Protein AF-A0A951LL09-F1 (afdb_monomer_lite)

Foldseek 3Di:
DVVVVVVLVVLVVLLVVLQVLLVVLVVCVVVVPCQPCQLVLLVVLQLSVVVCCVVVVDPPPPADRDPSNDHSNVSNVSSNVVSVSSDPPPPPDPPDPPDPPPDPDDDDPDDDPPPPPPPPDDDDPVVVVVVVVVVVVVVVVVVVVVVQVVCVVSPPCVPVPVVPDPPDDDDDPPDDDDDDDDDDDDDDDDDDDDDDDDDDDPDDDPLVVVLVVLVVVLVVLVVVLVVLVVVLVDPPDDPVRNVVSVVVNVVSVVVNVVSVVVNVVSVVVPPPPCVVVVVVVVVVVVD

pLDDT: mean 79.76, std 17.03, range [38.5, 98.38]

Structure (mmCIF, N/CA/C/O backbone):
data_AF-A0A951LL09-F1
#
_entry.id   AF-A0A951LL09-F1
#
loop_
_atom_site.group_PDB
_atom_site.id
_atom_site.type_symbol
_atom_site.label_atom_id
_atom_site.label_alt_id
_atom_site.label_comp_id
_atom_site.label_asym_id
_atom_site.label_entity_id
_atom_site.label_seq_id
_atom_site.pdbx_PDB_ins_code
_atom_site.Cartn_x
_atom_site.Cartn_y
_atom_site.Cartn_z
_atom_site.occupancy
_atom_site.B_iso_or_equiv
_atom_site.auth_seq_id
_atom_site.auth_comp_id
_atom_site.auth_asym_id
_atom_site.auth_atom_id
_atom_site.pdbx_PDB_model_num
ATOM 1 N N . MET A 1 1 ? -16.050 -16.405 25.868 1.00 78.38 1 MET A N 1
ATOM 2 C CA . MET A 1 1 ? -16.261 -15.001 25.440 1.00 78.38 1 MET A CA 1
ATOM 3 C C . MET A 1 1 ? -14.975 -14.181 25.472 1.00 78.38 1 MET A C 1
ATOM 5 O O . MET A 1 1 ? -14.695 -13.539 24.474 1.00 78.38 1 MET A O 1
ATOM 9 N N . GLN A 1 2 ? -14.171 -14.217 26.544 1.00 86.12 2 GLN A N 1
ATOM 10 C CA . GLN A 1 2 ? -12.907 -13.459 26.603 1.00 86.12 2 GLN A CA 1
ATOM 11 C C . GLN A 1 2 ? -11.925 -13.826 25.470 1.00 86.12 2 GLN A C 1
ATOM 13 O O . GLN A 1 2 ? -11.467 -12.948 24.750 1.00 86.12 2 GLN A O 1
ATOM 18 N N . GLU A 1 3 ? -11.711 -15.124 25.244 1.00 87.88 3 GLU A N 1
ATOM 19 C CA . GLU A 1 3 ? -10.790 -15.652 24.224 1.00 87.88 3 GLU A CA 1
ATOM 20 C C . GLU A 1 3 ? -11.138 -15.210 22.791 1.00 87.88 3 GLU A C 1
ATOM 22 O O . GLU A 1 3 ? -10.258 -14.826 22.030 1.00 87.88 3 GLU A O 1
ATOM 27 N N . GLN A 1 4 ? -12.430 -15.146 22.449 1.00 85.25 4 GLN A N 1
ATOM 28 C CA . GLN A 1 4 ? -12.888 -14.649 21.145 1.00 85.25 4 GLN A CA 1
ATOM 29 C C . GLN A 1 4 ? -12.588 -13.157 20.951 1.00 85.25 4 GLN A C 1
ATOM 31 O O . GLN A 1 4 ? -12.244 -12.731 19.852 1.00 85.25 4 GLN A O 1
ATOM 36 N N . ASN A 1 5 ? -12.699 -12.349 22.011 1.00 87.69 5 ASN A N 1
ATOM 37 C CA . ASN A 1 5 ? -12.380 -10.922 21.940 1.00 87.69 5 ASN A CA 1
ATOM 38 C C . ASN A 1 5 ? -10.869 -10.705 21.782 1.00 87.69 5 ASN A C 1
ATOM 40 O O . ASN A 1 5 ? -10.439 -9.864 20.993 1.00 87.69 5 ASN A O 1
ATOM 44 N N . ASP A 1 6 ? -10.063 -11.489 22.495 1.00 90.38 6 ASP A N 1
ATOM 45 C CA . ASP A 1 6 ? -8.607 -11.415 22.396 1.00 90.38 6 ASP A CA 1
ATOM 46 C C . ASP A 1 6 ? -8.121 -11.885 21.016 1.00 90.38 6 ASP A C 1
ATOM 48 O O . ASP A 1 6 ? -7.303 -11.203 20.400 1.00 90.38 6 ASP A O 1
ATOM 52 N N . GLN A 1 7 ? -8.723 -12.939 20.457 1.00 91.31 7 GLN A N 1
ATOM 53 C CA . GLN A 1 7 ? -8.476 -13.369 19.079 1.00 91.31 7 GLN A CA 1
ATOM 54 C C . GLN A 1 7 ? -8.887 -12.299 18.055 1.00 91.31 7 GLN A C 1
ATOM 56 O O . GLN A 1 7 ? -8.121 -11.989 17.146 1.00 91.31 7 GLN A O 1
ATOM 61 N N . ALA A 1 8 ? -10.053 -11.666 18.214 1.00 90.94 8 ALA A N 1
ATOM 62 C CA . ALA A 1 8 ? -10.494 -10.590 17.322 1.00 90.94 8 ALA A CA 1
ATOM 63 C C . ALA A 1 8 ? -9.580 -9.351 17.392 1.00 90.94 8 ALA A C 1
ATOM 65 O O . ALA A 1 8 ? -9.346 -8.669 16.392 1.00 90.94 8 ALA A O 1
ATOM 66 N N . LYS A 1 9 ? -9.043 -9.024 18.573 1.00 91.62 9 LYS A N 1
ATOM 67 C CA . LYS A 1 9 ? -8.009 -7.985 18.717 1.00 91.62 9 LYS A CA 1
ATOM 68 C C . LYS A 1 9 ? -6.716 -8.390 18.020 1.00 91.62 9 LYS A C 1
ATOM 70 O O . LYS A 1 9 ? -6.127 -7.556 17.338 1.00 91.62 9 LYS A O 1
ATOM 75 N N . GLU A 1 10 ? -6.306 -9.645 18.153 1.00 94.25 10 GLU A N 1
ATOM 76 C CA . GLU A 1 10 ? -5.100 -10.156 17.507 1.00 94.25 10 GLU A CA 1
ATOM 77 C C . GLU A 1 10 ? -5.199 -10.117 15.982 1.00 94.25 10 GLU A C 1
ATOM 79 O O . GLU A 1 10 ? -4.307 -9.582 15.329 1.00 94.25 10 GLU A O 1
ATOM 84 N N . ILE A 1 11 ? -6.327 -10.548 15.412 1.00 94.31 11 ILE A N 1
ATOM 85 C CA . ILE A 1 11 ? -6.586 -10.468 13.966 1.00 94.31 11 ILE A CA 1
ATOM 86 C C . ILE A 1 11 ? -6.474 -9.023 13.468 1.00 94.31 11 ILE A C 1
ATOM 88 O O . ILE A 1 11 ? -5.848 -8.768 12.439 1.00 94.31 11 ILE A O 1
ATOM 92 N N . ARG A 1 12 ? -7.021 -8.053 14.215 1.00 94.00 12 ARG A N 1
ATOM 93 C CA . ARG A 1 12 ? -6.902 -6.628 13.865 1.00 94.00 12 ARG A CA 1
ATOM 94 C C . ARG A 1 12 ? -5.451 -6.148 13.869 1.00 94.00 12 ARG A C 1
ATOM 96 O O . ARG A 1 12 ? -5.066 -5.423 12.951 1.00 94.00 12 ARG A O 1
ATOM 103 N N . ARG A 1 13 ? -4.647 -6.572 14.852 1.00 95.19 13 ARG A N 1
A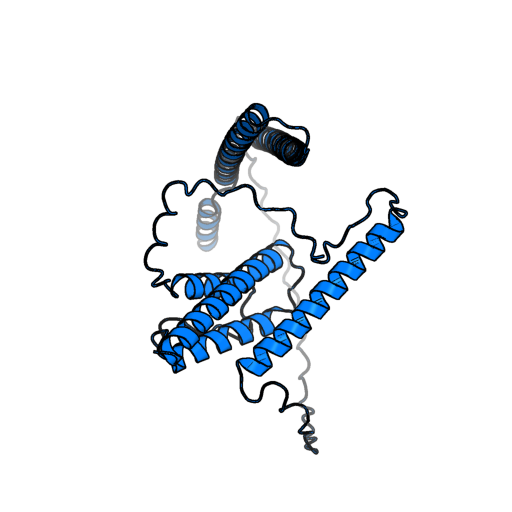TOM 104 C CA . ARG A 1 13 ? -3.207 -6.262 14.919 1.00 95.19 13 ARG A CA 1
ATOM 105 C C . ARG A 1 13 ? -2.443 -6.869 13.744 1.00 95.19 13 ARG A C 1
ATOM 107 O O . ARG A 1 13 ? -1.720 -6.147 13.065 1.00 95.19 13 ARG A O 1
ATOM 114 N N . ILE A 1 14 ? -2.667 -8.149 13.450 1.00 96.62 14 ILE A N 1
ATOM 115 C CA . ILE A 1 14 ? -2.041 -8.854 12.320 1.00 96.62 14 ILE A CA 1
ATOM 116 C C . ILE A 1 14 ? -2.390 -8.178 10.994 1.00 96.62 14 ILE A C 1
ATOM 118 O O . ILE A 1 14 ? -1.520 -7.920 10.166 1.00 96.62 14 ILE A O 1
ATOM 122 N N . ARG A 1 15 ? -3.661 -7.831 10.789 1.00 95.44 15 ARG A N 1
ATOM 123 C CA . ARG A 1 15 ? -4.095 -7.154 9.567 1.00 95.44 15 ARG A CA 1
ATOM 124 C C . ARG A 1 15 ? -3.447 -5.780 9.409 1.00 95.44 15 ARG A C 1
ATOM 126 O O . ARG A 1 15 ? -3.069 -5.412 8.299 1.00 95.44 15 ARG A O 1
ATOM 133 N N . HIS A 1 16 ? -3.328 -5.022 10.498 1.00 95.56 16 HIS A N 1
ATOM 134 C CA . HIS A 1 16 ? -2.621 -3.744 10.484 1.00 95.56 16 HIS A CA 1
ATOM 135 C C . HIS A 1 16 ? -1.152 -3.933 10.085 1.00 95.56 16 HIS A C 1
ATOM 137 O O . HIS A 1 16 ? -0.710 -3.305 9.126 1.00 95.56 16 HIS A O 1
ATOM 143 N N . LEU A 1 17 ? -0.460 -4.890 10.709 1.00 96.88 17 LEU A N 1
ATOM 144 C CA . LEU A 1 17 ? 0.920 -5.250 10.381 1.00 96.88 17 LEU A CA 1
ATOM 145 C C . LEU A 1 17 ? 1.096 -5.635 8.901 1.00 96.88 17 LEU A C 1
ATOM 147 O O . LEU A 1 17 ? 2.052 -5.208 8.256 1.00 96.88 17 LEU A O 1
ATOM 151 N N . LEU A 1 18 ? 0.169 -6.412 8.335 1.00 97.12 18 LEU A N 1
ATOM 152 C CA . LEU A 1 18 ? 0.209 -6.802 6.922 1.00 97.12 18 LEU A CA 1
ATOM 153 C C . LEU A 1 18 ? 0.004 -5.603 5.982 1.00 97.12 18 LEU A C 1
ATOM 155 O O . LEU A 1 18 ? 0.672 -5.511 4.953 1.00 97.12 18 LEU A O 1
ATOM 159 N N . ARG A 1 19 ? -0.873 -4.652 6.337 1.00 96.56 19 ARG A N 1
ATOM 160 C CA . ARG A 1 19 ? -1.062 -3.407 5.568 1.00 96.56 19 ARG A CA 1
ATOM 161 C C . ARG A 1 19 ? 0.178 -2.519 5.608 1.00 96.56 19 ARG A C 1
ATOM 163 O O . ARG A 1 19 ? 0.573 -1.994 4.571 1.00 96.56 19 ARG A O 1
ATOM 170 N N . GLU A 1 20 ? 0.800 -2.377 6.774 1.00 96.94 20 GLU A N 1
ATOM 171 C CA . GLU A 1 20 ? 2.059 -1.640 6.909 1.00 96.94 20 GLU A CA 1
ATOM 172 C C . GLU A 1 20 ? 3.186 -2.313 6.122 1.00 96.94 20 GLU A C 1
ATOM 174 O O . GLU A 1 20 ? 3.912 -1.641 5.395 1.00 96.94 20 GLU A O 1
ATOM 179 N N . THR A 1 21 ? 3.279 -3.644 6.177 1.00 95.56 21 THR A N 1
ATOM 180 C CA . THR A 1 21 ? 4.245 -4.422 5.385 1.00 95.56 21 THR A CA 1
ATOM 181 C C . THR A 1 21 ? 4.045 -4.199 3.885 1.00 95.56 21 THR A C 1
ATOM 183 O O . THR A 1 21 ? 5.010 -3.944 3.166 1.00 95.56 21 THR A O 1
ATOM 186 N N . ALA A 1 22 ? 2.794 -4.215 3.414 1.00 96.69 22 ALA A N 1
ATOM 187 C CA . ALA A 1 22 ? 2.465 -3.927 2.021 1.00 96.69 22 ALA A CA 1
ATOM 188 C C . ALA A 1 22 ? 2.861 -2.502 1.603 1.00 96.69 22 ALA A C 1
ATOM 190 O O . ALA A 1 22 ? 3.401 -2.296 0.514 1.00 96.69 22 ALA A O 1
ATOM 191 N N . GLN A 1 23 ? 2.632 -1.522 2.478 1.00 95.94 23 GLN A N 1
ATOM 192 C CA . GLN A 1 23 ? 3.007 -0.135 2.231 1.00 95.94 23 GLN A CA 1
ATOM 193 C C . GLN A 1 23 ? 4.533 0.052 2.201 1.00 95.94 23 GLN A C 1
ATOM 195 O O . GLN A 1 23 ? 5.049 0.652 1.259 1.00 95.94 23 GLN A O 1
ATOM 200 N N . MET A 1 24 ? 5.269 -0.516 3.162 1.00 94.81 24 MET A N 1
ATOM 201 C CA . MET A 1 24 ? 6.737 -0.481 3.181 1.00 94.81 24 MET A CA 1
ATOM 202 C C . MET A 1 24 ? 7.334 -1.148 1.942 1.00 94.81 24 MET A C 1
ATOM 204 O O . MET A 1 24 ? 8.264 -0.617 1.343 1.00 94.81 24 MET A O 1
ATOM 208 N N . ALA A 1 25 ? 6.781 -2.287 1.525 1.00 95.00 25 ALA A N 1
ATOM 209 C CA . ALA A 1 25 ? 7.197 -2.981 0.314 1.00 95.00 25 ALA A CA 1
ATOM 210 C C . ALA A 1 25 ? 7.016 -2.123 -0.948 1.00 95.00 25 ALA A C 1
ATOM 212 O O . ALA A 1 25 ? 7.919 -2.043 -1.783 1.00 95.00 25 ALA A O 1
ATOM 213 N N . LYS A 1 26 ? 5.885 -1.418 -1.056 1.00 94.56 26 LYS A N 1
ATOM 214 C CA . LYS A 1 26 ? 5.626 -0.470 -2.146 1.00 94.56 26 LYS A CA 1
ATOM 215 C C . LYS A 1 26 ? 6.655 0.665 -2.168 1.00 94.56 26 LYS A C 1
ATOM 217 O O . LYS A 1 26 ? 7.175 1.003 -3.228 1.00 94.56 26 LYS A O 1
ATOM 222 N N . GLU A 1 27 ? 6.977 1.244 -1.016 1.00 94.50 27 GLU A N 1
ATOM 223 C CA . GLU A 1 27 ? 7.978 2.316 -0.904 1.00 94.50 27 GLU A CA 1
ATOM 224 C C . GLU A 1 27 ? 9.406 1.820 -1.181 1.00 94.50 27 GLU A C 1
ATOM 226 O O . GLU A 1 27 ? 10.184 2.489 -1.869 1.00 94.50 27 GLU A O 1
ATOM 231 N N . ALA A 1 28 ? 9.745 0.622 -0.705 1.00 91.88 28 ALA A N 1
ATOM 232 C CA . ALA A 1 28 ? 11.010 -0.053 -0.975 1.00 91.88 28 ALA A CA 1
ATOM 233 C C . ALA A 1 28 ? 11.212 -0.291 -2.476 1.00 91.88 28 ALA A C 1
ATOM 235 O O . ALA A 1 28 ? 12.295 -0.025 -2.999 1.00 91.88 28 ALA A O 1
ATOM 236 N N . SER A 1 29 ? 10.160 -0.740 -3.164 1.00 91.19 29 SER A N 1
ATOM 237 C CA . SER A 1 29 ? 10.155 -0.939 -4.613 1.00 91.19 29 SER A CA 1
ATOM 238 C C . SER A 1 29 ? 10.353 0.377 -5.371 1.00 91.19 29 SER A C 1
ATOM 240 O O . SER A 1 29 ? 11.240 0.479 -6.218 1.00 91.19 29 SER A O 1
ATOM 242 N N . LEU A 1 30 ? 9.619 1.431 -4.990 1.00 91.69 30 LEU A N 1
ATOM 243 C CA . LEU A 1 30 ? 9.718 2.752 -5.624 1.00 91.69 30 LEU A CA 1
ATOM 244 C C . LEU A 1 30 ? 11.089 3.414 -5.443 1.00 91.69 30 LEU A C 1
ATOM 246 O O . LEU A 1 30 ? 11.578 4.090 -6.345 1.00 91.69 30 LEU A O 1
ATOM 250 N N . THR A 1 31 ? 11.698 3.259 -4.269 1.00 91.94 31 THR A N 1
ATOM 251 C CA . THR A 1 31 ? 12.959 3.937 -3.932 1.00 91.94 31 THR A CA 1
ATOM 252 C C . THR A 1 31 ? 14.197 3.103 -4.247 1.00 91.94 31 THR A C 1
ATOM 254 O O . THR A 1 31 ? 15.301 3.643 -4.285 1.00 91.94 31 THR A O 1
ATOM 257 N N . GLY A 1 32 ? 14.050 1.786 -4.413 1.00 87.50 32 GLY A N 1
ATOM 258 C CA . GLY A 1 32 ? 15.162 0.842 -4.543 1.00 87.50 32 GLY A CA 1
ATOM 259 C C . GLY A 1 32 ? 16.061 0.740 -3.301 1.00 87.50 32 GLY A C 1
ATOM 260 O O . GLY A 1 32 ? 17.071 0.038 -3.341 1.00 87.50 32 GLY A O 1
ATOM 261 N N . SER A 1 33 ? 15.716 1.422 -2.203 1.00 79.62 33 SER A N 1
ATOM 262 C CA . SER A 1 33 ? 16.604 1.665 -1.055 1.00 79.62 33 SER A CA 1
ATOM 263 C C . SER A 1 33 ? 16.755 0.478 -0.098 1.00 79.62 33 SER A C 1
ATOM 265 O O . SER A 1 33 ? 17.560 0.529 0.827 1.00 79.62 33 SER A O 1
ATOM 267 N N . LEU A 1 34 ? 16.012 -0.606 -0.328 1.00 78.38 34 LEU A N 1
ATOM 268 C CA . LEU A 1 34 ? 15.831 -1.689 0.639 1.00 78.38 34 LEU A CA 1
ATOM 269 C C . LEU A 1 34 ? 16.166 -3.079 0.093 1.00 78.38 34 LEU A C 1
ATOM 271 O O . LEU A 1 34 ? 15.774 -4.059 0.708 1.00 78.38 34 LEU A O 1
ATOM 275 N N . ARG A 1 35 ? 16.928 -3.210 -1.005 1.00 75.75 35 ARG A N 1
ATOM 276 C CA . ARG A 1 35 ? 17.230 -4.520 -1.634 1.00 75.75 35 ARG A CA 1
ATOM 277 C C . ARG A 1 35 ? 17.736 -5.607 -0.670 1.00 75.75 35 ARG A C 1
ATOM 279 O O . ARG A 1 35 ? 17.453 -6.777 -0.897 1.00 75.75 35 ARG A O 1
ATOM 286 N N . GLU A 1 36 ? 18.434 -5.244 0.404 1.00 78.75 36 GLU A N 1
ATOM 287 C CA . GLU A 1 36 ? 18.954 -6.201 1.395 1.00 78.75 36 GLU A CA 1
ATOM 288 C C . GLU A 1 36 ? 17.912 -6.665 2.433 1.00 78.75 36 GLU A C 1
ATOM 290 O O . GLU A 1 36 ? 18.084 -7.718 3.043 1.00 78.75 36 GLU A O 1
ATOM 295 N N . GLY A 1 37 ? 16.801 -5.940 2.608 1.00 82.88 37 GLY A N 1
ATOM 296 C CA . GLY A 1 37 ? 15.773 -6.246 3.611 1.00 82.88 37 GLY A CA 1
ATOM 297 C C . GLY A 1 37 ? 14.757 -7.323 3.208 1.00 82.88 37 GLY A C 1
ATOM 298 O O . GLY A 1 37 ? 13.951 -7.728 4.043 1.00 82.88 37 GLY A O 1
ATOM 299 N N . GLY A 1 38 ? 14.781 -7.794 1.954 1.00 89.44 38 GLY A N 1
ATOM 300 C CA . GLY A 1 38 ? 13.716 -8.636 1.386 1.00 89.44 38 GLY A CA 1
ATOM 301 C C . GLY A 1 38 ? 13.494 -9.932 2.163 1.00 89.44 38 GLY A C 1
ATOM 302 O O . GLY A 1 38 ? 12.366 -10.243 2.537 1.00 89.44 38 GLY A O 1
ATOM 303 N N . ARG A 1 39 ? 14.584 -10.624 2.524 1.00 94.00 39 ARG A N 1
ATOM 304 C CA . ARG A 1 39 ? 14.530 -11.885 3.285 1.00 94.00 39 ARG A CA 1
ATOM 305 C C . ARG A 1 39 ? 13.795 -11.752 4.617 1.00 94.00 39 ARG A C 1
ATOM 307 O O . ARG A 1 39 ? 13.005 -12.622 4.967 1.00 94.00 39 ARG A O 1
ATOM 314 N N . ALA A 1 40 ? 14.028 -10.666 5.352 1.00 92.75 40 ALA A N 1
ATOM 315 C CA . ALA A 1 40 ? 13.381 -10.459 6.645 1.00 92.75 40 ALA A CA 1
ATOM 316 C C . ALA A 1 40 ? 11.866 -10.255 6.484 1.00 92.75 40 ALA A C 1
ATOM 318 O O . ALA A 1 40 ? 11.081 -10.827 7.239 1.00 92.75 40 ALA A O 1
ATOM 319 N N . SER A 1 41 ? 11.447 -9.488 5.473 1.00 94.50 41 SER A N 1
ATOM 320 C CA . SER A 1 41 ? 10.027 -9.265 5.183 1.00 94.50 41 SER A CA 1
ATOM 321 C C . SER A 1 41 ? 9.324 -10.534 4.688 1.00 94.50 41 SER A C 1
ATOM 323 O O . SER A 1 41 ? 8.192 -10.792 5.092 1.00 94.50 41 SER A O 1
ATOM 325 N N . VAL A 1 42 ? 10.003 -11.363 3.887 1.00 97.19 42 VAL A N 1
ATOM 326 C CA . VAL A 1 42 ? 9.507 -12.688 3.472 1.00 97.19 42 VAL A CA 1
ATOM 327 C C . VAL A 1 42 ? 9.285 -13.599 4.677 1.00 97.19 42 VAL A C 1
ATOM 329 O O . VAL A 1 42 ? 8.201 -14.159 4.834 1.00 97.19 42 VAL A O 1
ATOM 332 N N . GLN A 1 43 ? 10.285 -13.724 5.554 1.00 96.75 43 GLN A N 1
ATOM 333 C CA . GLN A 1 43 ? 10.190 -14.562 6.753 1.00 96.75 43 GLN A CA 1
ATOM 334 C C . GLN A 1 43 ? 9.049 -14.112 7.665 1.00 96.75 43 GLN A C 1
ATOM 336 O O . GLN A 1 43 ? 8.296 -14.942 8.170 1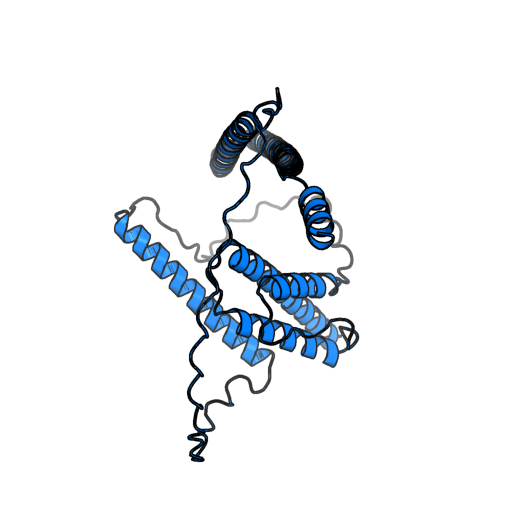.00 96.75 43 GLN A O 1
ATOM 341 N N . GLN A 1 44 ? 8.882 -12.799 7.834 1.00 96.50 44 GLN A N 1
ATOM 342 C CA . GLN A 1 44 ? 7.794 -12.238 8.626 1.00 96.50 44 GLN A CA 1
ATOM 343 C C . GLN A 1 44 ? 6.420 -12.549 8.019 1.00 96.50 44 GLN A C 1
ATOM 345 O O . GLN A 1 44 ? 5.525 -12.986 8.742 1.00 96.50 44 GLN A O 1
ATOM 350 N N . TYR A 1 45 ? 6.253 -12.378 6.703 1.00 98.19 45 TYR A N 1
ATOM 351 C CA . TYR A 1 45 ? 5.017 -12.749 6.008 1.00 98.19 45 TYR A CA 1
ATOM 352 C C . TYR A 1 45 ? 4.704 -14.244 6.179 1.00 98.19 45 TYR A C 1
ATOM 354 O O . TYR A 1 45 ? 3.595 -14.597 6.581 1.00 98.19 45 TYR A O 1
ATOM 362 N N . ASN A 1 46 ? 5.688 -15.118 5.946 1.00 98.19 46 ASN A N 1
ATOM 363 C CA . ASN A 1 46 ? 5.511 -16.567 6.055 1.00 98.19 46 ASN A CA 1
ATOM 364 C C . ASN A 1 46 ? 5.173 -17.003 7.492 1.00 98.19 46 ASN A C 1
ATOM 366 O O . ASN A 1 46 ? 4.311 -17.859 7.672 1.00 98.19 46 ASN A O 1
ATOM 370 N N . ALA A 1 47 ? 5.778 -16.383 8.511 1.00 97.94 47 ALA A N 1
ATOM 371 C CA . ALA A 1 47 ? 5.466 -16.664 9.914 1.00 97.94 47 ALA A CA 1
ATOM 372 C C . ALA A 1 47 ? 4.033 -16.247 10.291 1.00 97.94 47 ALA A C 1
ATOM 374 O O . ALA A 1 47 ? 3.334 -16.969 11.005 1.00 97.94 47 ALA A O 1
ATOM 375 N N . VAL A 1 48 ? 3.571 -15.093 9.792 1.00 98.06 48 VAL A N 1
ATOM 376 C CA . VAL A 1 48 ? 2.182 -14.646 9.976 1.00 98.06 48 VAL A CA 1
ATOM 377 C C . VAL A 1 48 ? 1.213 -15.596 9.274 1.00 98.06 48 VAL A C 1
ATOM 379 O O . VAL A 1 48 ? 0.203 -15.979 9.864 1.00 98.06 48 VAL A O 1
ATOM 382 N N . LEU A 1 49 ? 1.524 -16.009 8.043 1.00 98.31 49 LEU A N 1
ATOM 383 C CA . LEU A 1 49 ? 0.715 -16.969 7.297 1.00 98.31 49 LEU A CA 1
ATOM 384 C C . LEU A 1 49 ? 0.608 -18.307 8.044 1.00 98.31 49 LEU A C 1
ATOM 386 O O . LEU A 1 49 ? -0.502 -18.772 8.291 1.00 98.31 49 LEU A O 1
ATOM 390 N N . GLU A 1 50 ? 1.731 -18.882 8.476 1.00 98.06 50 GLU A N 1
ATOM 391 C CA . GLU A 1 50 ? 1.758 -20.134 9.244 1.00 98.06 50 GLU A CA 1
ATOM 392 C C . GLU A 1 50 ? 0.919 -20.030 10.526 1.00 98.06 50 GLU A C 1
ATOM 394 O O . GLU A 1 50 ? 0.145 -20.933 10.852 1.00 98.06 50 GLU A O 1
ATOM 399 N N . TYR A 1 51 ? 1.017 -18.908 11.246 1.00 97.50 51 TYR A N 1
ATOM 400 C CA . TYR A 1 51 ? 0.203 -18.661 12.435 1.00 97.50 51 TYR A CA 1
ATOM 401 C C . TYR A 1 51 ? -1.303 -18.654 12.121 1.00 97.50 51 TYR A C 1
ATOM 403 O O . TYR A 1 51 ? -2.091 -19.279 12.842 1.00 97.50 51 TYR A O 1
ATOM 411 N N . LEU A 1 52 ? -1.712 -17.968 11.051 1.00 96.94 52 LEU A N 1
ATOM 412 C CA . LEU A 1 52 ? -3.114 -17.872 10.634 1.00 96.94 52 LEU A CA 1
ATOM 413 C C . LEU A 1 52 ? -3.673 -19.218 10.150 1.00 96.94 52 LEU A C 1
ATOM 415 O O . LEU A 1 52 ? -4.831 -19.532 10.434 1.00 96.94 52 LEU A O 1
ATOM 419 N N . GLU A 1 53 ? -2.858 -20.030 9.473 1.00 97.38 53 GLU A N 1
ATOM 420 C CA . GLU A 1 53 ? -3.233 -21.391 9.076 1.00 97.38 53 GLU A CA 1
ATOM 421 C C . GLU A 1 53 ? -3.358 -22.317 10.290 1.00 97.38 53 GLU A C 1
ATOM 423 O O . GLU A 1 53 ? -4.358 -23.018 10.447 1.00 97.38 53 GLU A O 1
ATOM 428 N N . ARG A 1 54 ? -2.383 -22.278 11.206 1.00 97.25 54 ARG A N 1
ATOM 429 C CA . ARG A 1 54 ? -2.374 -23.105 12.423 1.00 97.25 54 ARG A CA 1
ATOM 430 C C . ARG A 1 54 ? -3.568 -22.826 13.335 1.00 97.25 54 ARG A C 1
ATOM 432 O O . ARG A 1 54 ? -4.049 -23.728 14.013 1.00 97.25 54 ARG A O 1
ATOM 439 N N . THR A 1 55 ? -4.029 -21.580 13.373 1.00 95.62 55 THR A N 1
ATOM 440 C CA . THR A 1 55 ? -5.200 -21.161 14.162 1.00 95.62 55 THR A CA 1
ATOM 441 C C . THR A 1 55 ? -6.528 -21.374 13.431 1.00 95.62 55 THR A C 1
ATOM 443 O O . THR A 1 55 ? -7.584 -21.142 14.018 1.00 95.62 55 THR A O 1
ATOM 446 N N . GLY A 1 56 ? -6.499 -21.828 12.173 1.00 95.56 56 GLY A N 1
ATOM 447 C CA . GLY A 1 56 ? -7.692 -22.067 11.359 1.00 95.56 56 GLY A CA 1
ATOM 448 C C . GLY A 1 56 ? -8.424 -20.794 10.927 1.00 95.56 56 GLY A C 1
ATOM 449 O O . GLY A 1 56 ? -9.562 -20.878 10.472 1.00 95.56 56 GLY A O 1
ATOM 450 N N . ILE A 1 57 ? -7.797 -19.620 11.071 1.00 95.38 57 ILE A N 1
ATOM 451 C CA . ILE A 1 57 ? -8.344 -18.337 10.600 1.00 95.38 57 ILE A CA 1
ATOM 452 C C . ILE A 1 57 ? -8.277 -18.281 9.069 1.00 95.38 57 ILE A C 1
ATOM 454 O O . ILE A 1 57 ? -9.183 -17.776 8.407 1.00 95.38 57 ILE A O 1
ATOM 458 N N . VAL A 1 58 ? -7.202 -18.830 8.505 1.00 96.81 58 VAL A N 1
ATOM 459 C CA . VAL A 1 58 ? -7.002 -18.991 7.065 1.00 96.81 58 VAL A CA 1
ATOM 460 C C . VAL A 1 58 ? -7.014 -20.479 6.739 1.00 96.81 58 VAL A C 1
ATOM 462 O O . VAL A 1 58 ? -6.439 -21.292 7.461 1.00 96.81 58 VAL A O 1
ATOM 465 N N . VAL A 1 59 ? -7.685 -20.847 5.648 1.00 97.19 59 VAL A N 1
ATOM 466 C CA . VAL A 1 59 ? -7.685 -22.230 5.160 1.00 97.19 59 VAL A CA 1
ATOM 467 C C . VAL A 1 59 ? -6.276 -22.575 4.679 1.00 97.19 59 VAL A C 1
ATOM 469 O O . VAL A 1 59 ? -5.728 -21.860 3.842 1.00 97.19 59 VAL A O 1
ATOM 472 N N . SER A 1 60 ? -5.696 -23.663 5.191 1.00 97.19 60 SER A N 1
ATOM 473 C CA . SER A 1 60 ? -4.327 -24.047 4.828 1.00 97.19 60 SER A CA 1
ATOM 474 C C . SER A 1 60 ? -4.184 -24.278 3.322 1.00 97.19 60 SER A C 1
ATOM 476 O O . SER A 1 60 ? -5.030 -24.925 2.697 1.00 97.19 60 SER A O 1
ATOM 478 N N . GLY A 1 61 ? -3.128 -23.711 2.738 1.00 95.62 61 GLY A N 1
ATOM 479 C CA . GLY A 1 61 ? -2.850 -23.779 1.304 1.00 95.62 61 GLY A CA 1
ATOM 480 C C . GLY A 1 61 ? -3.646 -22.793 0.444 1.00 95.62 61 GLY A C 1
ATOM 481 O O . GLY A 1 61 ? -3.447 -22.769 -0.771 1.00 95.62 61 GLY A O 1
ATOM 482 N N . LEU A 1 62 ? -4.518 -21.963 1.034 1.00 97.69 62 LEU A N 1
ATOM 483 C CA . LEU A 1 62 ? -5.201 -20.885 0.309 1.00 97.69 62 LEU A CA 1
ATOM 484 C C . LEU A 1 62 ? -4.211 -19.815 -0.168 1.00 97.69 62 LEU A C 1
ATOM 486 O O . LEU A 1 62 ? -4.326 -19.312 -1.284 1.00 97.69 62 LEU A O 1
ATOM 490 N N . PHE A 1 63 ? -3.230 -19.493 0.674 1.00 98.19 63 PHE A N 1
ATOM 491 C CA . PHE A 1 63 ? -2.123 -18.606 0.339 1.00 98.19 63 PHE A CA 1
ATOM 492 C C . PHE A 1 63 ? -0.839 -19.418 0.280 1.00 98.19 63 PHE A C 1
ATOM 494 O O . PHE A 1 63 ? -0.598 -20.296 1.105 1.00 98.19 63 PHE A O 1
ATOM 501 N N . ARG A 1 64 ? 0.000 -19.131 -0.714 1.00 98.00 64 ARG A N 1
ATOM 502 C CA . ARG A 1 64 ? 1.282 -19.815 -0.860 1.00 98.00 64 ARG A CA 1
ATOM 503 C C . ARG A 1 64 ? 2.351 -19.076 -0.045 1.00 98.00 64 ARG A C 1
ATOM 505 O O . ARG A 1 64 ? 2.442 -17.853 -0.183 1.00 98.00 64 ARG A O 1
ATOM 512 N N . PRO A 1 65 ? 3.178 -19.778 0.751 1.00 98.38 65 PRO A N 1
ATOM 513 C CA . PRO A 1 65 ? 4.365 -19.170 1.336 1.00 98.38 65 PRO A CA 1
ATOM 514 C C . PRO A 1 65 ? 5.312 -18.701 0.226 1.00 98.38 65 PRO A C 1
ATOM 516 O O . PRO A 1 65 ? 5.453 -19.355 -0.814 1.00 98.38 65 PRO A O 1
ATOM 519 N N . LEU A 1 66 ? 5.934 -17.547 0.439 1.00 98.19 66 LEU A N 1
ATOM 520 C CA . LEU A 1 66 ? 6.875 -16.953 -0.506 1.00 98.19 66 LEU A CA 1
ATOM 521 C C . LEU A 1 66 ? 8.255 -17.621 -0.380 1.00 98.19 66 LEU A C 1
ATOM 523 O O . LEU A 1 66 ? 8.636 -17.987 0.735 1.00 98.19 66 LEU A O 1
ATOM 527 N N . PRO A 1 67 ? 9.009 -17.789 -1.485 1.00 97.81 67 PRO A N 1
ATOM 528 C CA . PRO A 1 67 ? 10.394 -18.253 -1.417 1.00 97.81 67 PRO A CA 1
ATOM 529 C C . PRO A 1 67 ? 11.280 -17.224 -0.702 1.00 97.81 67 PRO A C 1
ATOM 531 O O . PRO A 1 67 ? 11.001 -16.029 -0.770 1.00 97.81 67 PRO A O 1
ATOM 534 N N . ASP A 1 68 ? 12.364 -17.670 -0.060 1.00 96.00 68 ASP A N 1
ATOM 535 C CA . ASP A 1 68 ? 13.268 -16.802 0.721 1.00 96.00 68 ASP A CA 1
ATOM 536 C C . ASP A 1 68 ? 13.881 -15.663 -0.115 1.00 96.00 68 ASP A C 1
ATOM 538 O O . ASP A 1 68 ? 14.177 -14.585 0.404 1.00 96.00 68 ASP A O 1
ATOM 542 N N . GLU A 1 69 ? 14.051 -15.889 -1.416 1.00 95.75 69 GLU A N 1
ATOM 543 C CA . GLU A 1 69 ? 14.524 -14.918 -2.405 1.00 95.75 69 GLU A CA 1
ATOM 544 C C . GLU A 1 69 ? 13.428 -14.036 -3.038 1.00 95.75 69 GLU A C 1
ATOM 546 O O . GLU A 1 69 ? 13.724 -13.295 -3.979 1.00 95.75 69 GLU A O 1
ATOM 551 N N . ALA A 1 70 ? 12.182 -14.085 -2.553 1.00 96.19 70 ALA A N 1
ATOM 552 C CA . ALA A 1 70 ? 11.099 -13.261 -3.086 1.00 96.19 70 ALA A CA 1
ATOM 553 C C . ALA A 1 70 ? 11.393 -11.757 -2.968 1.00 96.19 70 ALA A C 1
ATOM 555 O O . ALA A 1 70 ? 12.015 -11.265 -2.020 1.00 96.19 70 ALA A O 1
ATOM 556 N N . SER A 1 71 ? 10.915 -11.010 -3.958 1.00 95.00 71 SER A N 1
ATOM 557 C CA . SER A 1 71 ? 11.105 -9.563 -4.036 1.00 95.00 71 SER A CA 1
ATOM 558 C C . SER A 1 71 ? 10.129 -8.802 -3.131 1.00 95.00 71 SER A C 1
ATOM 560 O O . SER A 1 71 ? 9.078 -9.315 -2.742 1.00 95.00 71 SER A O 1
ATOM 562 N N . PHE A 1 72 ? 10.433 -7.534 -2.832 1.00 95.25 72 PHE A N 1
ATOM 563 C CA . PHE A 1 72 ? 9.503 -6.679 -2.085 1.00 95.25 72 PHE A CA 1
ATOM 564 C C . PHE A 1 72 ? 8.157 -6.526 -2.790 1.00 95.25 72 PHE A C 1
ATOM 566 O O . PHE A 1 72 ? 7.139 -6.491 -2.111 1.00 95.25 72 PHE A O 1
ATOM 573 N N . ASP A 1 73 ? 8.124 -6.496 -4.123 1.00 95.62 73 ASP A N 1
ATOM 574 C CA . ASP A 1 73 ? 6.864 -6.422 -4.866 1.00 95.62 73 ASP A CA 1
ATOM 575 C C . ASP A 1 73 ? 5.965 -7.627 -4.559 1.00 95.62 73 ASP A C 1
ATOM 577 O O . ASP A 1 73 ? 4.777 -7.468 -4.274 1.00 95.62 73 ASP A O 1
ATOM 581 N N . GLU A 1 74 ? 6.545 -8.829 -4.529 1.00 97.19 74 GLU A N 1
ATOM 582 C CA . GLU A 1 74 ? 5.826 -10.066 -4.209 1.00 97.19 74 GLU A CA 1
ATOM 583 C C . GLU A 1 74 ? 5.345 -10.076 -2.755 1.00 97.19 74 GLU A C 1
ATOM 585 O O . GLU A 1 74 ? 4.177 -10.375 -2.499 1.00 97.19 74 GLU A O 1
ATOM 590 N N . VAL A 1 75 ? 6.203 -9.677 -1.808 1.00 97.50 75 VAL A N 1
ATOM 591 C CA . VAL A 1 75 ? 5.830 -9.544 -0.388 1.00 97.50 75 VAL A CA 1
ATOM 592 C C . VAL A 1 75 ? 4.700 -8.534 -0.206 1.00 97.50 75 VAL A C 1
ATOM 594 O O . VAL A 1 75 ? 3.765 -8.782 0.559 1.00 97.50 75 VAL A O 1
ATOM 597 N N . GLY A 1 76 ? 4.762 -7.405 -0.911 1.00 97.19 76 GLY A N 1
ATOM 598 C CA . GLY A 1 76 ? 3.770 -6.345 -0.812 1.00 97.19 76 GLY A CA 1
ATOM 599 C C . GLY A 1 76 ? 2.402 -6.784 -1.321 1.00 97.19 76 GLY A C 1
ATOM 600 O O . GLY A 1 76 ? 1.395 -6.586 -0.637 1.00 97.19 76 GLY A O 1
ATOM 601 N N . ILE A 1 77 ? 2.370 -7.443 -2.483 1.00 98.00 77 ILE A N 1
ATOM 602 C CA . ILE A 1 77 ? 1.144 -8.001 -3.062 1.00 98.00 77 ILE A CA 1
ATOM 603 C C . ILE A 1 77 ? 0.563 -9.079 -2.143 1.00 98.00 77 ILE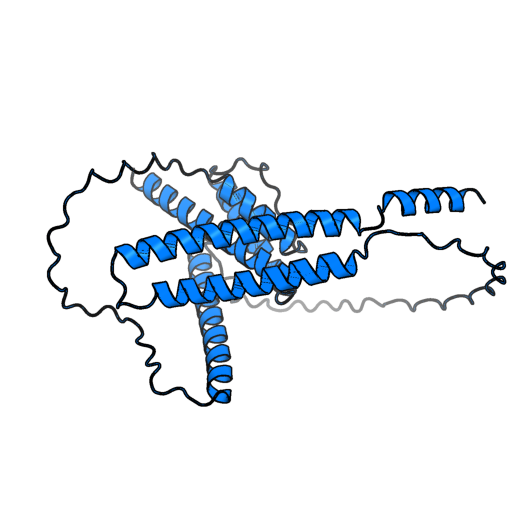 A C 1
ATOM 605 O O . ILE A 1 77 ? -0.619 -9.012 -1.800 1.00 98.00 77 ILE A O 1
ATOM 609 N N . ALA A 1 78 ? 1.381 -10.038 -1.704 1.00 98.12 78 ALA A N 1
ATOM 610 C CA . ALA A 1 78 ? 0.930 -11.138 -0.856 1.00 98.12 78 ALA A CA 1
ATOM 611 C C . ALA A 1 78 ? 0.382 -10.636 0.492 1.00 98.12 78 ALA A C 1
ATOM 613 O O . ALA A 1 78 ? -0.694 -11.052 0.926 1.00 98.12 78 ALA A O 1
ATOM 614 N N . SER A 1 79 ? 1.061 -9.668 1.116 1.00 98.06 79 SER A N 1
ATOM 615 C CA . SER A 1 79 ? 0.612 -9.056 2.372 1.00 98.06 79 SER A CA 1
ATOM 616 C C . SER A 1 79 ? -0.709 -8.304 2.205 1.00 98.06 79 SER A C 1
ATOM 618 O O . SER A 1 79 ? -1.599 -8.431 3.046 1.00 98.06 79 SER A O 1
ATOM 620 N N . ALA A 1 80 ? -0.881 -7.558 1.107 1.00 97.38 80 ALA A N 1
ATOM 621 C CA . ALA A 1 80 ? -2.126 -6.848 0.820 1.00 97.38 80 ALA A CA 1
ATOM 622 C C . ALA A 1 80 ? -3.303 -7.811 0.587 1.00 97.38 80 ALA A C 1
ATOM 624 O O . ALA A 1 80 ? -4.399 -7.578 1.100 1.00 97.38 80 ALA A O 1
ATOM 625 N N . GLN A 1 81 ? -3.076 -8.905 -0.147 1.00 97.62 81 GLN A N 1
ATOM 626 C CA . GLN A 1 81 ? -4.087 -9.937 -0.385 1.00 97.62 81 GLN A CA 1
ATOM 627 C C . GLN A 1 81 ? -4.504 -10.624 0.918 1.00 97.62 81 GLN A C 1
ATOM 629 O O . GLN A 1 81 ? -5.699 -10.727 1.200 1.00 97.62 81 GLN A O 1
ATOM 634 N N . LEU A 1 82 ? -3.533 -11.030 1.740 1.00 97.50 82 LEU A N 1
ATOM 635 C CA . LEU A 1 82 ? -3.800 -11.659 3.030 1.00 97.50 82 LEU A CA 1
ATOM 636 C C . LEU A 1 82 ? -4.548 -10.701 3.969 1.00 97.50 82 LEU A C 1
ATOM 638 O O . LEU A 1 82 ? -5.544 -11.085 4.576 1.00 97.50 82 LEU A O 1
ATOM 642 N N . ALA A 1 83 ? -4.148 -9.427 4.025 1.00 96.50 83 ALA A N 1
ATOM 643 C CA . ALA A 1 83 ? -4.851 -8.411 4.807 1.00 96.50 83 ALA A CA 1
ATOM 644 C C . ALA A 1 83 ? -6.291 -8.164 4.326 1.00 96.50 83 ALA A C 1
ATOM 646 O O . ALA A 1 83 ? -7.161 -7.868 5.144 1.00 96.50 83 ALA A O 1
ATOM 647 N N . GLY A 1 84 ? -6.538 -8.247 3.015 1.00 94.94 84 GLY A N 1
ATOM 648 C CA . GLY A 1 84 ? -7.872 -8.116 2.427 1.00 94.94 84 GLY A CA 1
ATOM 649 C C . GLY A 1 84 ? -8.772 -9.323 2.699 1.00 94.94 84 GLY A C 1
ATOM 650 O O . GLY A 1 84 ? -9.979 -9.156 2.848 1.00 94.94 84 GLY A O 1
ATOM 651 N N . TYR A 1 85 ? -8.190 -10.520 2.807 1.00 95.75 85 TYR A N 1
ATOM 652 C CA . TYR A 1 85 ? -8.915 -11.745 3.151 1.00 95.75 85 TYR A CA 1
ATOM 653 C C . TYR A 1 85 ? -9.353 -11.795 4.615 1.00 95.75 85 TYR A C 1
ATOM 655 O O . TYR A 1 85 ? -10.381 -12.392 4.927 1.00 95.75 85 TYR A O 1
ATOM 663 N N . LEU A 1 86 ? -8.601 -11.159 5.517 1.00 94.62 86 LEU A N 1
ATOM 664 C CA . LEU A 1 86 ? -8.995 -10.982 6.913 1.00 94.62 86 LEU A CA 1
ATOM 665 C C . LEU A 1 86 ? -10.156 -9.971 6.988 1.00 94.62 86 LEU A C 1
ATOM 667 O O . LEU A 1 86 ? -9.970 -8.800 7.337 1.00 94.62 86 LEU A O 1
ATOM 671 N N . ILE A 1 87 ? -11.348 -10.431 6.590 1.00 79.25 87 ILE A N 1
ATOM 672 C CA . ILE A 1 87 ? -12.599 -9.678 6.625 1.00 79.25 87 ILE A CA 1
ATOM 673 C C . ILE A 1 87 ? -12.848 -9.263 8.069 1.00 79.25 87 ILE A C 1
ATOM 675 O O . ILE A 1 87 ? -12.790 -10.062 9.004 1.00 79.25 87 ILE A O 1
ATOM 679 N N . GLU A 1 88 ? -13.132 -7.983 8.242 1.00 63.16 88 GLU A N 1
ATOM 680 C CA . GLU A 1 88 ? -13.743 -7.510 9.462 1.00 63.16 88 GLU A CA 1
ATOM 681 C C . GLU A 1 88 ? -15.188 -8.013 9.458 1.00 63.16 88 GLU A C 1
ATOM 683 O O . GLU A 1 88 ? -16.024 -7.474 8.739 1.00 63.16 88 GLU A O 1
ATOM 688 N N . ASP A 1 89 ? -15.518 -8.967 10.331 1.00 56.78 89 ASP A N 1
ATOM 689 C CA . ASP A 1 89 ? -16.860 -9.027 10.934 1.00 56.78 89 ASP A CA 1
ATOM 690 C C . ASP A 1 89 ? -17.069 -7.782 11.828 1.00 56.78 89 ASP A C 1
ATOM 692 O O . ASP A 1 89 ? -17.539 -7.844 12.967 1.00 56.78 89 ASP A O 1
ATOM 696 N N . GLU A 1 90 ? -16.663 -6.608 11.339 1.00 50.38 90 GLU A N 1
ATOM 697 C CA . GLU A 1 90 ? -17.065 -5.337 11.888 1.00 50.38 90 GLU A CA 1
ATOM 698 C C . GLU A 1 90 ? -18.522 -5.207 11.491 1.00 50.38 90 GLU A C 1
ATOM 700 O O . GLU A 1 90 ? -18.873 -4.748 10.404 1.00 50.38 90 GLU A O 1
ATOM 705 N N . ALA A 1 91 ? -19.382 -5.698 12.387 1.00 56.22 91 ALA A N 1
ATOM 706 C CA . ALA A 1 91 ? -20.763 -5.272 12.433 1.00 56.22 91 ALA A CA 1
ATOM 707 C C . ALA A 1 91 ? -20.743 -3.760 12.170 1.00 56.22 91 ALA A C 1
ATOM 709 O O . ALA A 1 91 ? -20.015 -3.060 12.885 1.00 56.22 91 ALA A O 1
ATOM 710 N N . PRO A 1 92 ? -21.426 -3.286 11.109 1.00 57.22 92 PRO A N 1
ATOM 711 C CA . PRO A 1 92 ? -21.288 -1.925 10.614 1.00 57.22 92 PRO A CA 1
ATOM 712 C C . PRO A 1 92 ? -21.337 -0.993 11.807 1.00 57.22 92 PRO A C 1
ATOM 714 O O . PRO A 1 92 ? -22.281 -1.095 12.599 1.00 57.22 92 PRO A O 1
ATOM 717 N N . ALA A 1 93 ? -20.282 -0.183 11.976 1.00 56.97 93 ALA A N 1
ATOM 718 C CA . ALA A 1 93 ? -20.162 0.716 13.111 1.00 56.97 93 ALA A CA 1
ATOM 719 C C . ALA A 1 93 ? -21.535 1.367 13.319 1.00 56.97 93 ALA A C 1
ATOM 721 O O . ALA A 1 93 ? -22.079 1.906 12.344 1.00 56.97 93 ALA A O 1
ATOM 722 N N . PRO A 1 94 ? -22.155 1.219 14.510 1.00 70.44 94 PRO A N 1
ATOM 723 C CA . PRO A 1 94 ? -23.494 1.732 14.729 1.00 70.44 94 PRO A CA 1
ATOM 724 C C . PRO A 1 94 ? -23.493 3.185 14.260 1.00 70.44 94 PRO A C 1
ATOM 726 O O . PRO A 1 94 ? -22.528 3.896 14.571 1.00 70.44 94 PRO A O 1
ATOM 729 N N . PRO A 1 95 ? -24.489 3.596 13.448 1.00 74.00 95 PRO A N 1
ATOM 730 C CA . PRO A 1 95 ? -24.496 4.926 12.866 1.00 74.00 95 PRO A CA 1
ATOM 731 C C . PRO A 1 95 ? -24.207 5.920 13.988 1.00 74.00 95 PRO A C 1
ATOM 733 O O . PRO A 1 95 ? -24.773 5.756 15.079 1.00 74.00 95 PRO A O 1
ATOM 736 N N . PRO A 1 96 ? -23.289 6.880 13.769 1.00 71.00 96 PRO A N 1
ATOM 737 C CA . PRO A 1 96 ? -22.924 7.830 14.804 1.00 71.00 96 PRO A CA 1
ATOM 738 C C . PRO A 1 96 ? -24.223 8.387 15.391 1.00 71.00 96 PRO A C 1
ATOM 740 O O . PRO A 1 96 ? -25.112 8.757 14.614 1.00 71.00 96 PRO A O 1
ATOM 743 N N . PRO A 1 97 ? -24.399 8.356 16.726 1.00 73.81 97 PRO A N 1
ATOM 744 C CA . PRO A 1 97 ? -25.650 8.773 17.337 1.00 73.81 97 PRO A CA 1
ATOM 745 C C . PRO A 1 97 ? -26.010 10.160 16.792 1.00 73.81 97 PRO A C 1
ATOM 747 O O . PRO A 1 97 ? -25.127 11.023 16.754 1.00 73.81 97 PRO A O 1
ATOM 750 N N . PRO A 1 98 ? -27.252 10.371 16.313 1.00 73.19 98 PRO A N 1
ATOM 751 C CA . PRO A 1 98 ? -27.646 11.606 15.649 1.00 73.19 98 PRO A CA 1
ATOM 752 C C . PRO A 1 98 ? -27.370 12.774 16.591 1.00 73.19 98 PRO A C 1
ATOM 754 O O . PRO A 1 98 ? -28.040 12.909 17.608 1.00 73.19 98 PRO A O 1
ATOM 757 N N . HIS A 1 99 ? -26.329 13.546 16.272 1.00 62.81 99 HIS A N 1
ATOM 758 C CA . HIS A 1 99 ? -25.900 14.770 16.942 1.00 62.81 99 HIS A CA 1
ATOM 759 C C . HIS A 1 99 ? -26.267 14.833 18.431 1.00 62.81 99 HIS A C 1
ATOM 761 O O . HIS A 1 99 ? -27.105 15.635 18.847 1.00 62.81 99 HIS A O 1
ATOM 767 N N . ALA A 1 100 ? -25.604 14.028 19.264 1.00 52.50 100 ALA A N 1
ATOM 768 C CA . ALA A 1 100 ? -25.447 14.440 20.649 1.00 52.50 100 ALA A CA 1
ATOM 769 C C . ALA A 1 100 ? -24.625 15.732 20.605 1.00 52.50 100 ALA A C 1
ATOM 771 O O . ALA A 1 100 ? -23.419 15.703 20.369 1.00 52.50 100 ALA A O 1
ATOM 772 N N . VAL A 1 101 ? -25.312 16.869 20.723 1.00 59.38 101 VAL A N 1
ATOM 773 C CA . VAL A 1 101 ? -24.723 18.187 20.945 1.00 59.38 101 VAL A CA 1
ATOM 774 C C . VAL A 1 101 ? -23.713 18.006 22.069 1.00 59.38 101 VAL A C 1
ATOM 776 O O . VAL A 1 101 ? -24.101 17.828 23.222 1.00 59.38 101 VAL A O 1
ATOM 779 N N . HIS A 1 102 ? -22.425 17.940 21.729 1.00 59.03 102 HIS A N 1
ATOM 780 C CA . HIS A 1 102 ? -21.388 17.810 22.735 1.00 59.03 102 HIS A CA 1
ATOM 781 C C . HIS A 1 102 ? -21.496 19.053 23.622 1.00 59.03 102 HIS A C 1
ATOM 783 O O . HIS A 1 102 ? -21.345 20.166 23.107 1.00 59.03 102 HIS A O 1
ATOM 789 N N . PRO A 1 103 ? -21.787 18.914 24.929 1.00 68.75 103 PRO A N 1
ATOM 790 C CA . PRO A 1 103 ? -21.640 20.043 25.826 1.00 68.75 103 PRO A CA 1
ATOM 791 C C . PRO A 1 103 ? -20.182 20.516 25.731 1.00 68.75 103 PRO A C 1
ATOM 793 O O . PRO A 1 103 ? -19.289 19.671 25.591 1.00 68.75 103 PRO A O 1
ATOM 796 N N . PRO A 1 104 ? -19.927 21.836 25.763 1.00 66.38 104 PRO A N 1
ATOM 797 C CA . PRO A 1 104 ? -18.578 22.377 25.675 1.00 66.38 104 PRO A CA 1
ATOM 798 C C . PRO A 1 104 ? -17.715 21.697 26.735 1.00 66.38 104 PRO A C 1
ATOM 800 O O . PRO A 1 104 ? -17.970 21.831 27.934 1.00 66.38 104 PRO A O 1
ATOM 803 N N . GLN A 1 105 ? -16.744 20.895 26.292 1.00 69.50 105 GLN A N 1
ATOM 804 C CA . GLN A 1 105 ? -15.852 20.222 27.220 1.00 69.50 105 GLN A CA 1
ATOM 805 C C . GLN A 1 105 ? -15.058 21.288 27.982 1.00 69.50 105 GLN A C 1
ATOM 807 O O . GLN A 1 105 ? -14.513 22.206 27.360 1.00 69.50 105 GLN A O 1
ATOM 812 N N . PRO A 1 106 ? -14.993 21.202 29.320 1.00 68.94 106 PRO A N 1
ATOM 813 C CA . PRO A 1 106 ? -14.142 22.083 30.094 1.00 68.94 106 PRO A CA 1
ATOM 814 C C . PRO A 1 106 ? -12.676 21.860 29.688 1.00 68.94 106 PRO A C 1
ATOM 816 O O . PRO A 1 106 ? -12.292 20.731 29.375 1.00 68.94 106 PRO A O 1
ATOM 819 N N . PRO A 1 107 ? -11.840 22.911 29.702 1.00 64.19 107 PRO A N 1
ATOM 820 C CA . PRO A 1 107 ? -10.430 22.796 29.354 1.00 64.19 107 PRO A CA 1
ATOM 821 C C . PRO A 1 107 ? -9.751 21.785 30.285 1.00 64.19 107 PRO A C 1
ATOM 823 O O . PRO A 1 107 ? -9.638 22.008 31.491 1.00 64.19 107 PRO A O 1
ATOM 826 N N . HIS A 1 108 ? -9.323 20.646 29.739 1.00 64.50 108 HIS A N 1
ATOM 827 C CA . HIS A 1 108 ? -8.603 19.636 30.505 1.00 64.50 108 HIS A CA 1
ATOM 828 C C . HIS A 1 108 ? -7.197 20.154 30.873 1.00 64.50 108 HIS A C 1
ATOM 830 O O . HIS A 1 108 ? -6.442 20.539 29.981 1.00 64.50 108 HIS A O 1
ATOM 836 N N . PRO A 1 109 ? -6.795 20.124 32.160 1.00 57.84 109 PRO A N 1
ATOM 837 C CA . PRO A 1 109 ? -5.493 20.618 32.616 1.00 57.84 109 PRO A CA 1
ATOM 838 C C . PRO A 1 109 ? -4.353 19.586 32.515 1.00 57.84 109 PRO A C 1
ATOM 840 O O . PRO A 1 109 ? -3.278 19.807 33.066 1.00 57.84 109 PRO A O 1
ATOM 843 N N . PHE A 1 110 ? -4.537 18.462 31.817 1.00 46.94 110 PHE A N 1
ATOM 844 C CA . PHE A 1 110 ? -3.520 17.409 31.719 1.00 46.94 110 PHE A CA 1
ATOM 845 C C . PHE A 1 110 ? -2.922 17.304 30.313 1.00 46.94 110 PHE A C 1
ATOM 847 O O . PHE A 1 110 ? -3.348 16.512 29.482 1.00 46.94 110 PHE A O 1
ATOM 854 N N . GLY A 1 111 ? -1.903 18.131 30.070 1.00 48.62 111 GLY A N 1
ATOM 855 C CA . GLY A 1 111 ? -0.515 17.679 29.901 1.00 48.62 111 GLY A CA 1
ATOM 856 C C . GLY A 1 111 ? -0.224 16.358 29.178 1.00 48.62 111 GLY A C 1
ATOM 857 O O . GLY A 1 111 ? 0.643 15.613 29.630 1.00 48.62 111 GLY A O 1
ATOM 858 N N . GLY A 1 112 ? -0.874 16.067 28.053 1.00 41.66 112 GLY A N 1
ATOM 859 C CA . GLY A 1 112 ? -0.280 15.198 27.039 1.00 41.66 112 GLY A CA 1
ATOM 860 C C . GLY A 1 112 ? 0.910 15.934 26.429 1.00 41.66 112 GLY A C 1
ATOM 861 O O . GLY A 1 112 ? 0.753 17.059 25.959 1.00 41.66 112 GLY A O 1
ATOM 862 N N . LYS A 1 113 ? 2.110 15.347 26.499 1.00 48.28 113 LYS A N 1
ATOM 863 C CA . LYS A 1 113 ? 3.348 15.888 25.920 1.00 48.28 113 LYS A CA 1
ATOM 864 C C . LYS A 1 113 ? 3.211 15.987 24.398 1.00 48.28 113 LYS A C 1
ATOM 866 O O . LYS A 1 113 ? 3.721 15.149 23.664 1.00 48.28 113 LYS A O 1
ATOM 871 N N . ASN A 1 114 ? 2.537 17.026 23.924 1.00 40.12 114 ASN A N 1
ATOM 872 C CA . ASN A 1 114 ? 2.694 17.495 22.564 1.00 40.12 114 ASN A CA 1
ATOM 873 C C . ASN A 1 114 ? 4.146 17.942 22.458 1.00 40.12 114 ASN A C 1
ATOM 875 O O . ASN A 1 114 ? 4.565 18.870 23.156 1.00 40.12 114 ASN A O 1
ATOM 879 N N . VAL A 1 115 ? 4.922 17.236 21.640 1.00 49.19 115 VAL A N 1
ATOM 880 C CA . VAL A 1 115 ? 6.258 17.664 21.240 1.00 49.19 115 VAL A CA 1
ATOM 881 C C . VAL A 1 115 ? 6.075 18.998 20.521 1.00 49.19 115 VAL A C 1
ATOM 883 O O . VAL A 1 115 ? 5.766 19.053 19.335 1.00 49.19 115 VAL A O 1
ATOM 886 N N . HIS A 1 116 ? 6.178 20.087 21.279 1.00 38.50 116 HIS A N 1
ATOM 887 C CA . HIS A 1 116 ? 6.248 21.436 20.749 1.00 38.50 116 HIS A CA 1
ATOM 888 C C . HIS A 1 116 ? 7.582 21.539 20.019 1.00 38.50 116 HIS A C 1
ATOM 890 O O . HIS A 1 116 ? 8.628 21.776 20.625 1.00 38.50 116 HIS A O 1
ATOM 896 N N . VAL A 1 117 ? 7.557 21.321 18.708 1.00 51.34 117 VAL A N 1
ATOM 897 C CA . VAL A 1 117 ? 8.670 21.717 17.855 1.00 51.34 117 VAL A CA 1
ATOM 898 C C . VAL A 1 117 ? 8.587 23.235 17.751 1.00 51.34 117 VAL A C 1
ATOM 900 O O . VAL A 1 117 ? 7.734 23.784 17.059 1.00 51.34 117 VAL A O 1
ATOM 903 N N . ASN A 1 118 ? 9.421 23.924 18.527 1.00 40.38 118 ASN A N 1
ATOM 904 C CA . ASN A 1 118 ? 9.526 25.377 18.500 1.00 40.38 118 ASN A CA 1
ATOM 905 C C . ASN A 1 118 ? 10.170 25.797 17.166 1.00 40.38 118 ASN A C 1
ATOM 907 O O . ASN A 1 118 ? 11.387 25.766 17.017 1.00 40.38 118 ASN A O 1
ATOM 911 N N . ILE A 1 119 ? 9.348 26.177 16.186 1.00 52.28 119 ILE A N 1
ATOM 912 C CA . ILE A 1 119 ? 9.778 26.572 14.828 1.00 52.28 119 ILE A CA 1
ATOM 913 C C . ILE A 1 119 ? 10.430 27.977 14.807 1.00 52.28 119 ILE A C 1
ATOM 915 O O . ILE A 1 119 ? 11.027 28.377 13.815 1.00 52.28 119 ILE A O 1
ATOM 919 N N . GLY A 1 120 ? 10.380 28.724 15.916 1.00 43.25 120 GLY A N 1
ATOM 920 C CA . GLY A 1 120 ? 10.889 30.101 16.006 1.00 43.25 120 GLY A CA 1
ATOM 921 C C . GLY A 1 120 ? 12.410 30.263 16.129 1.00 43.25 120 GLY A C 1
ATOM 922 O O . GLY A 1 120 ? 12.884 31.393 16.158 1.00 43.25 120 GLY A O 1
ATOM 923 N N . ASN A 1 121 ? 13.177 29.175 16.208 1.00 47.53 121 ASN A N 1
ATOM 924 C CA . ASN A 1 121 ? 14.640 29.215 16.244 1.00 47.53 121 ASN A CA 1
ATOM 925 C C . ASN A 1 121 ? 15.178 28.111 15.329 1.00 47.53 121 ASN A C 1
ATOM 927 O O . ASN A 1 121 ? 15.580 27.051 15.806 1.00 47.53 121 ASN A O 1
ATOM 931 N N . MET A 1 122 ? 15.068 28.309 14.011 1.00 44.34 122 MET A N 1
ATOM 932 C CA . MET A 1 122 ? 15.569 27.330 13.047 1.00 44.34 122 MET A CA 1
ATOM 933 C C . MET A 1 122 ? 17.099 27.263 13.141 1.00 44.34 122 MET A C 1
ATOM 935 O O . MET A 1 122 ? 17.756 28.279 12.907 1.00 44.34 122 MET A O 1
ATOM 939 N N . PRO A 1 123 ? 17.671 26.096 13.478 1.00 58.94 123 PRO A N 1
ATOM 940 C CA . PRO A 1 123 ? 19.100 25.889 13.347 1.00 58.94 123 PRO A CA 1
ATOM 941 C C . PRO A 1 123 ? 19.500 25.909 11.866 1.00 58.94 123 PRO A C 1
ATOM 943 O O . PRO A 1 123 ? 18.663 25.733 10.975 1.00 58.94 123 PRO A O 1
ATOM 946 N N . ASP A 1 124 ? 20.785 26.140 11.612 1.00 76.62 124 ASP A N 1
ATOM 947 C CA . ASP A 1 124 ? 21.355 26.216 10.268 1.00 76.62 124 ASP A CA 1
ATOM 948 C C . ASP A 1 124 ? 20.978 24.983 9.415 1.00 76.62 124 ASP A C 1
ATOM 950 O O . ASP A 1 124 ? 20.796 23.872 9.925 1.00 76.62 124 ASP A O 1
ATOM 954 N N . LEU A 1 125 ? 20.857 25.150 8.095 1.00 69.31 125 LEU A N 1
ATOM 955 C CA . LEU A 1 125 ? 20.392 24.103 7.166 1.00 69.31 125 LEU A CA 1
ATOM 956 C C . LEU A 1 125 ? 21.228 22.811 7.255 1.00 69.31 125 LEU A C 1
ATOM 958 O O . LEU A 1 125 ? 20.736 21.713 6.974 1.00 69.31 125 LEU A O 1
ATOM 962 N N . GLN A 1 126 ? 22.486 22.928 7.684 1.00 72.06 126 GLN A N 1
ATOM 963 C CA . GLN A 1 126 ? 23.375 21.797 7.926 1.00 72.06 126 GLN A CA 1
ATOM 964 C C . GLN A 1 126 ? 22.972 20.980 9.169 1.00 72.06 126 GLN A C 1
ATOM 966 O O . GLN A 1 126 ? 23.008 19.746 9.132 1.00 72.06 126 GLN A O 1
ATOM 971 N N . GLU A 1 127 ? 22.506 21.633 10.235 1.00 70.12 127 GLU A N 1
ATOM 972 C CA . GLU A 1 127 ? 21.981 20.976 11.437 1.00 70.12 127 GLU A CA 1
ATOM 973 C C . GLU A 1 127 ? 20.623 20.316 11.176 1.00 70.12 127 GLU A C 1
ATOM 975 O O . GLU A 1 127 ? 20.379 19.217 11.673 1.00 70.12 127 GLU A O 1
ATOM 980 N N . LEU A 1 128 ? 19.771 20.907 10.329 1.00 71.50 128 LEU A N 1
ATOM 981 C CA . LEU A 1 128 ? 18.510 20.289 9.891 1.00 71.50 128 LEU A CA 1
ATOM 982 C C . LEU A 1 128 ? 18.738 18.983 9.119 1.00 71.50 128 LEU A C 1
ATOM 984 O O . LEU A 1 128 ? 18.008 18.009 9.316 1.00 71.50 128 LEU A O 1
ATOM 988 N N . ARG A 1 129 ? 19.781 18.916 8.279 1.00 73.62 129 ARG A N 1
ATOM 989 C CA . ARG A 1 129 ? 20.164 17.669 7.598 1.00 73.62 129 ARG A CA 1
ATOM 990 C C . ARG A 1 129 ? 20.616 16.602 8.604 1.00 73.62 129 ARG A C 1
ATOM 992 O O . ARG A 1 129 ? 20.210 15.446 8.476 1.00 73.62 129 ARG A O 1
ATOM 999 N N . GLY A 1 130 ? 21.393 16.996 9.616 1.00 79.69 130 GLY A N 1
ATOM 1000 C CA . GLY A 1 130 ? 21.798 16.117 10.717 1.00 79.69 130 GLY A CA 1
ATOM 1001 C C . GLY A 1 130 ? 20.620 15.658 11.583 1.00 79.69 130 GLY A C 1
ATOM 1002 O O . GLY A 1 130 ? 20.544 14.490 11.955 1.00 79.69 130 GLY A O 1
ATOM 1003 N N . LEU A 1 131 ? 19.655 16.542 11.849 1.00 77.56 131 LEU A N 1
ATOM 1004 C CA . LEU A 1 131 ? 18.436 16.224 12.591 1.00 77.56 131 LEU A CA 1
ATOM 1005 C C . LEU A 1 131 ? 17.551 15.247 11.812 1.00 77.56 131 LEU A C 1
ATOM 1007 O O . LEU A 1 131 ? 17.077 14.272 12.383 1.00 77.56 131 LEU A O 1
ATOM 1011 N N . GLY A 1 132 ? 17.385 15.448 10.503 1.00 77.75 132 GLY A N 1
ATOM 1012 C CA . GLY A 1 132 ? 16.658 14.510 9.648 1.00 77.75 132 GLY A CA 1
ATOM 1013 C C . GLY A 1 132 ? 17.290 13.115 9.632 1.00 77.75 132 GLY A C 1
ATOM 1014 O O . GLY A 1 132 ? 16.574 12.118 9.602 1.00 77.75 132 GLY A O 1
ATOM 1015 N N . GLN A 1 133 ? 18.621 13.027 9.695 1.00 84.19 133 GLN A N 1
ATOM 1016 C CA . GLN A 1 133 ? 19.319 11.748 9.822 1.00 84.19 133 GLN A CA 1
ATOM 1017 C C . GLN A 1 133 ? 19.089 11.101 11.195 1.00 84.19 133 GLN A C 1
ATOM 1019 O O . GLN A 1 133 ? 18.703 9.938 11.240 1.00 84.19 133 GLN A O 1
ATOM 1024 N N . LYS A 1 134 ? 19.198 11.866 12.287 1.00 82.50 134 LYS A N 1
ATOM 1025 C CA . LYS A 1 134 ? 18.910 11.376 13.646 1.00 82.50 134 LYS A CA 1
ATOM 1026 C C . LYS A 1 134 ? 17.465 10.916 13.821 1.00 82.50 134 LYS A C 1
ATOM 1028 O O . LYS A 1 134 ? 17.231 9.902 14.462 1.00 82.50 134 LYS A O 1
ATOM 1033 N N . ILE A 1 135 ? 16.498 11.624 13.234 1.00 77.12 135 ILE A N 1
ATOM 1034 C CA . ILE A 1 135 ? 15.087 11.216 13.262 1.00 77.12 135 ILE A CA 1
ATOM 1035 C C . ILE A 1 135 ? 14.910 9.892 12.515 1.00 77.12 135 ILE A C 1
ATOM 1037 O O . ILE A 1 135 ? 14.246 9.001 13.032 1.00 77.12 135 ILE A O 1
ATOM 1041 N N . ARG A 1 136 ? 15.525 9.721 11.335 1.00 75.06 136 ARG A N 1
ATOM 1042 C CA . ARG A 1 136 ? 15.475 8.442 10.604 1.00 75.06 136 ARG A CA 1
ATOM 1043 C C . ARG A 1 136 ? 16.113 7.302 11.395 1.00 75.06 136 ARG A C 1
ATOM 1045 O O . ARG A 1 136 ? 15.521 6.233 11.466 1.00 75.06 136 ARG A O 1
ATOM 1052 N N . GLU A 1 137 ? 17.273 7.533 12.005 1.00 84.81 137 GLU A N 1
ATOM 1053 C CA . GLU A 1 137 ? 17.950 6.549 12.859 1.00 84.81 137 GLU A CA 1
ATOM 1054 C C . GLU A 1 137 ? 17.082 6.174 14.067 1.00 84.81 137 GLU A C 1
ATOM 1056 O O . GLU A 1 137 ? 16.865 4.994 14.315 1.00 84.81 137 GLU A O 1
ATOM 1061 N N . GLN A 1 138 ? 16.500 7.158 14.756 1.00 81.12 138 GLN A N 1
ATOM 1062 C CA . GLN A 1 138 ? 15.664 6.931 15.935 1.00 81.12 138 GLN A CA 1
ATOM 1063 C C . GLN A 1 138 ? 14.332 6.246 15.595 1.00 81.12 138 GLN A C 1
ATOM 1065 O O . GLN A 1 138 ? 13.872 5.398 16.356 1.00 81.12 138 GLN A O 1
ATOM 1070 N N . VAL A 1 139 ? 13.714 6.580 14.457 1.00 76.12 139 VAL A N 1
ATOM 1071 C CA . VAL A 1 139 ? 12.509 5.890 13.970 1.00 76.12 139 VAL A CA 1
ATOM 1072 C C . VAL A 1 139 ? 12.842 4.448 13.599 1.00 76.12 139 VAL A C 1
ATOM 1074 O O . VAL A 1 139 ? 12.120 3.551 14.013 1.00 76.12 139 VAL A O 1
ATOM 1077 N N . MET A 1 140 ? 13.948 4.200 12.890 1.00 78.62 140 MET A N 1
ATOM 1078 C CA . MET A 1 140 ? 14.370 2.835 12.556 1.00 78.62 140 MET A CA 1
ATOM 1079 C C . MET A 1 140 ? 14.712 2.022 13.805 1.00 78.62 140 MET A C 1
ATOM 1081 O O . MET A 1 140 ? 14.312 0.867 13.910 1.00 78.62 140 MET A O 1
ATOM 1085 N N . GLU A 1 141 ? 15.388 2.624 14.783 1.00 84.06 141 GLU A N 1
ATOM 1086 C CA . GLU A 1 141 ? 15.687 1.981 16.061 1.00 84.06 141 GLU A CA 1
ATOM 1087 C C . GLU A 1 141 ? 14.405 1.651 16.839 1.00 84.06 141 GLU A C 1
ATOM 1089 O O . GLU A 1 141 ? 14.265 0.544 17.360 1.00 84.06 141 GLU A O 1
ATOM 1094 N N . GLN A 1 142 ? 13.443 2.577 16.883 1.00 74.12 142 GLN A N 1
ATOM 1095 C CA . GLN A 1 142 ? 12.149 2.361 17.528 1.00 74.12 142 GLN A CA 1
ATOM 1096 C C . GLN A 1 142 ? 11.357 1.251 16.827 1.00 74.12 142 GLN A C 1
ATOM 1098 O O . GLN A 1 142 ? 10.873 0.344 17.496 1.00 74.12 142 GLN A O 1
ATOM 1103 N N . VAL A 1 143 ? 11.303 1.262 15.493 1.00 76.94 143 VAL A N 1
ATOM 1104 C CA . VAL A 1 143 ? 10.667 0.207 14.692 1.00 76.94 143 VAL A CA 1
ATOM 1105 C C . VAL A 1 143 ? 11.342 -1.141 14.931 1.00 76.94 143 VAL A C 1
ATOM 1107 O O . VAL A 1 143 ? 10.646 -2.136 15.095 1.00 76.94 143 VAL A O 1
ATOM 1110 N N . MET A 1 144 ? 12.676 -1.205 15.011 1.00 79.44 144 MET A N 1
ATOM 1111 C CA . MET A 1 144 ? 13.378 -2.454 15.327 1.00 79.44 144 MET A CA 1
ATOM 1112 C C . MET A 1 144 ? 13.078 -2.945 16.745 1.00 79.44 144 MET A C 1
ATOM 1114 O O . MET A 1 144 ? 12.853 -4.140 16.922 1.00 79.44 144 MET A O 1
ATOM 1118 N N . ARG A 1 145 ? 13.013 -2.053 17.744 1.00 78.75 145 ARG A N 1
ATOM 1119 C CA . ARG A 1 145 ? 12.625 -2.428 19.115 1.00 78.75 145 ARG A CA 1
ATOM 1120 C C . ARG A 1 145 ? 11.184 -2.914 19.194 1.00 78.75 145 ARG A C 1
ATOM 1122 O O . ARG A 1 145 ? 10.930 -3.930 19.836 1.00 78.75 145 ARG A O 1
ATOM 1129 N N . ASP A 1 146 ? 10.259 -2.211 18.551 1.00 69.31 146 ASP A N 1
ATOM 1130 C CA . ASP A 1 146 ? 8.842 -2.573 18.541 1.00 69.31 146 ASP A CA 1
ATOM 1131 C C . ASP A 1 146 ? 8.635 -3.882 17.772 1.00 69.31 146 ASP A C 1
ATOM 1133 O O . ASP A 1 146 ? 7.915 -4.762 18.239 1.00 69.31 146 ASP A O 1
ATOM 1137 N N . ARG A 1 147 ? 9.358 -4.079 16.662 1.00 74.69 147 ARG A N 1
ATOM 1138 C CA . ARG A 1 147 ? 9.412 -5.349 15.931 1.00 74.69 147 ARG A CA 1
ATOM 1139 C C . ARG A 1 147 ? 9.916 -6.479 16.820 1.00 74.69 147 ARG A C 1
ATOM 1141 O O . ARG A 1 147 ? 9.240 -7.493 16.924 1.00 74.69 147 ARG A O 1
ATOM 1148 N N . ASP A 1 148 ? 11.062 -6.327 17.477 1.00 75.12 148 ASP A N 1
ATOM 1149 C CA . ASP A 1 148 ? 11.605 -7.359 18.370 1.00 75.12 148 ASP A CA 1
ATOM 1150 C C . ASP A 1 148 ? 10.653 -7.663 19.531 1.00 75.12 148 ASP A C 1
ATOM 1152 O O . ASP A 1 148 ? 10.488 -8.821 19.921 1.00 75.12 148 ASP A O 1
ATOM 1156 N N . HIS A 1 149 ? 9.987 -6.637 20.063 1.00 76.12 149 HIS A N 1
ATOM 1157 C CA . HIS A 1 149 ? 8.981 -6.790 21.103 1.00 76.12 149 HIS A CA 1
ATOM 1158 C C . HIS A 1 149 ? 7.771 -7.596 20.613 1.00 76.12 149 HIS A C 1
ATOM 1160 O O . HIS A 1 149 ? 7.371 -8.554 21.276 1.00 76.12 149 HIS A O 1
ATOM 1166 N N . ILE A 1 150 ? 7.228 -7.256 19.442 1.00 72.25 150 ILE A N 1
ATOM 1167 C CA . ILE A 1 150 ? 6.113 -7.973 18.809 1.00 72.25 150 ILE A CA 1
ATOM 1168 C C . ILE A 1 150 ? 6.523 -9.416 18.496 1.00 72.25 150 ILE A C 1
ATOM 1170 O O . ILE A 1 150 ? 5.808 -10.347 18.854 1.00 72.25 150 ILE A O 1
ATOM 1174 N N . MET A 1 151 ? 7.703 -9.632 17.915 1.00 76.75 151 MET A N 1
ATOM 1175 C CA . MET A 1 151 ? 8.178 -10.972 17.559 1.00 76.75 151 MET A CA 1
ATOM 1176 C C . MET A 1 151 ? 8.374 -11.862 18.792 1.00 76.75 151 MET A C 1
ATOM 1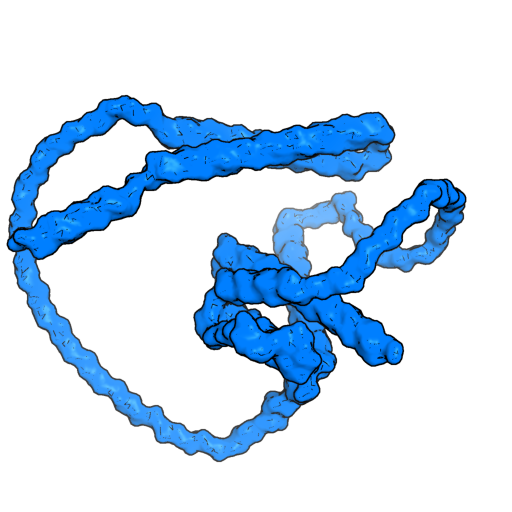178 O O . MET A 1 151 ? 7.985 -13.028 18.769 1.00 76.75 151 MET A O 1
ATOM 1182 N N . ARG A 1 152 ? 8.879 -11.312 19.907 1.00 81.00 152 ARG A N 1
ATOM 1183 C CA . ARG A 1 152 ? 8.957 -12.032 21.193 1.00 81.00 152 ARG A CA 1
ATOM 1184 C C . ARG A 1 152 ? 7.586 -12.377 21.776 1.00 81.00 152 ARG A C 1
ATOM 1186 O O . ARG A 1 152 ? 7.477 -13.374 22.485 1.00 81.00 152 ARG A O 1
ATOM 1193 N N . GLN A 1 153 ? 6.559 -11.566 21.517 1.00 72.31 153 GLN A N 1
ATOM 1194 C CA . GLN A 1 153 ? 5.194 -11.849 21.970 1.00 72.31 153 GLN A CA 1
ATOM 1195 C C . GLN A 1 153 ? 4.496 -12.895 21.097 1.00 72.31 153 GLN A C 1
ATOM 1197 O O . GLN A 1 153 ? 3.807 -13.766 21.624 1.00 72.31 153 GLN A O 1
ATOM 1202 N N . CYS A 1 154 ? 4.670 -12.821 19.777 1.00 64.62 154 CYS A N 1
ATOM 1203 C CA . CYS A 1 154 ? 3.943 -13.660 18.826 1.00 64.62 154 CYS A CA 1
ATOM 1204 C C . CYS A 1 154 ? 4.591 -15.037 18.610 1.00 64.62 154 CYS A C 1
ATOM 1206 O O . CYS A 1 154 ? 3.889 -15.995 18.281 1.00 64.62 154 CYS A O 1
ATOM 1208 N N . ILE A 1 155 ? 5.911 -15.158 18.789 1.00 75.25 155 ILE A N 1
ATOM 1209 C CA . ILE A 1 155 ? 6.663 -16.384 18.496 1.00 75.25 155 ILE A CA 1
ATOM 1210 C C . ILE A 1 155 ? 7.400 -16.851 19.763 1.00 75.25 155 ILE A C 1
ATOM 1212 O O . ILE A 1 155 ? 8.480 -16.344 20.085 1.00 75.25 155 ILE A O 1
ATOM 1216 N N . PRO A 1 156 ? 6.855 -17.841 20.498 1.00 71.31 156 PRO A N 1
ATOM 1217 C CA . PRO A 1 156 ? 7.533 -18.427 21.650 1.00 71.31 156 PRO A CA 1
ATOM 1218 C C . PRO A 1 156 ? 8.892 -19.019 21.241 1.00 71.31 156 PRO A C 1
ATOM 1220 O O . PRO A 1 156 ? 8.949 -19.941 20.432 1.00 71.31 156 PRO A O 1
ATOM 1223 N N . GLY A 1 157 ? 9.986 -18.483 21.793 1.00 71.44 157 GLY A N 1
ATOM 1224 C CA . GLY A 1 157 ? 11.363 -18.906 21.485 1.00 71.44 157 GLY A CA 1
ATOM 1225 C C . GLY A 1 157 ? 12.140 -17.982 20.537 1.00 71.44 157 GLY A C 1
ATOM 1226 O O . GLY A 1 157 ? 13.332 -18.208 20.321 1.00 71.44 157 GLY A O 1
ATOM 1227 N N . TRP A 1 158 ? 11.520 -16.914 20.019 1.00 73.06 158 TRP A N 1
ATOM 1228 C CA . TRP A 1 158 ? 12.213 -15.897 19.222 1.00 73.06 158 TRP A CA 1
ATOM 1229 C C . TRP A 1 158 ? 13.309 -15.202 20.048 1.00 73.06 158 TRP A C 1
ATOM 1231 O O . TRP A 1 158 ? 13.034 -14.605 21.091 1.00 73.06 158 TRP A O 1
ATOM 1241 N N . GLY A 1 159 ? 14.564 -15.317 19.601 1.00 69.38 159 GLY A N 1
ATOM 1242 C CA . GLY A 1 159 ? 15.745 -14.754 20.269 1.00 69.38 159 GLY A CA 1
ATOM 1243 C C . GLY A 1 159 ? 16.439 -15.655 21.304 1.00 69.38 159 GLY A C 1
ATOM 1244 O O . GLY A 1 159 ? 17.434 -15.230 21.874 1.00 69.38 159 GLY A O 1
ATOM 1245 N N . GLN A 1 160 ? 15.972 -16.889 21.552 1.00 68.62 160 GLN A N 1
ATOM 1246 C CA . GLN A 1 160 ? 16.684 -17.842 22.434 1.00 68.62 160 GLN A CA 1
ATOM 1247 C C . GLN A 1 160 ? 17.667 -18.763 21.691 1.00 68.62 160 GLN A C 1
ATOM 1249 O O . GLN A 1 160 ? 18.423 -19.498 22.323 1.00 68.62 160 GLN A O 1
ATOM 1254 N N . ALA A 1 161 ? 17.669 -18.744 20.355 1.00 55.94 161 ALA A N 1
ATOM 1255 C CA . ALA A 1 161 ? 18.547 -19.592 19.551 1.00 55.94 161 ALA A CA 1
ATOM 1256 C C . ALA A 1 161 ? 20.001 -19.085 19.482 1.00 55.94 161 ALA A C 1
ATOM 1258 O O . ALA A 1 161 ? 20.896 -19.888 19.238 1.00 55.94 161 ALA A O 1
ATOM 1259 N N . GLU A 1 162 ? 20.257 -17.795 19.732 1.00 54.66 162 GLU A N 1
ATOM 1260 C CA . GLU A 1 162 ? 21.598 -17.203 19.585 1.00 54.66 162 GLU A CA 1
ATOM 1261 C C . GLU A 1 162 ? 22.518 -17.402 20.804 1.00 54.66 162 GLU A C 1
ATOM 1263 O O . GLU A 1 162 ? 23.733 -17.358 20.645 1.00 54.66 162 GLU A O 1
ATOM 1268 N N . ASP A 1 163 ? 21.982 -17.729 21.988 1.00 52.09 163 ASP A N 1
ATOM 1269 C CA . ASP A 1 163 ? 22.798 -18.058 23.176 1.00 52.09 163 ASP A CA 1
ATOM 1270 C C . ASP A 1 163 ? 23.213 -19.542 23.248 1.00 52.09 163 ASP A C 1
ATOM 1272 O O . ASP A 1 163 ? 23.975 -19.951 24.129 1.00 52.09 163 ASP A O 1
ATOM 1276 N N . ARG A 1 164 ? 22.772 -20.378 22.296 1.00 51.22 164 ARG A N 1
ATOM 1277 C CA . ARG A 1 164 ? 23.376 -21.698 22.069 1.00 51.22 164 ARG A CA 1
ATOM 1278 C C . ARG A 1 164 ? 24.541 -21.537 21.101 1.00 51.22 164 ARG A C 1
ATOM 1280 O O . ARG A 1 164 ? 24.410 -21.777 19.905 1.00 51.22 164 ARG A O 1
ATOM 1287 N N . ALA A 1 165 ? 25.688 -21.146 21.648 1.00 47.91 165 ALA A N 1
ATOM 1288 C CA . ALA A 1 165 ? 26.967 -21.254 20.962 1.00 47.91 165 ALA A CA 1
ATOM 1289 C C . ALA A 1 165 ? 27.107 -22.668 20.357 1.00 47.91 165 ALA A C 1
ATOM 1291 O O . ALA A 1 165 ? 27.047 -23.652 21.103 1.00 47.91 165 ALA A O 1
ATOM 1292 N N . PRO A 1 166 ? 27.273 -22.813 19.031 1.00 53.03 166 PRO A N 1
ATOM 1293 C CA . PRO A 1 166 ? 27.642 -24.090 18.455 1.00 53.03 166 PRO A CA 1
ATOM 1294 C C . PRO A 1 166 ? 29.108 -24.349 18.807 1.00 53.03 166 PRO A C 1
ATOM 1296 O O . PRO A 1 166 ? 30.023 -23.787 18.202 1.00 53.03 166 PRO A O 1
ATOM 1299 N N . GLU A 1 167 ? 29.343 -25.192 19.812 1.00 48.47 167 GLU A N 1
ATOM 1300 C CA . GLU A 1 167 ? 30.637 -25.842 19.979 1.00 48.47 167 GLU A CA 1
ATOM 1301 C C . GLU A 1 167 ? 30.958 -26.629 18.699 1.00 48.47 167 GLU A C 1
ATOM 1303 O O . GLU A 1 167 ? 30.313 -27.616 18.361 1.00 48.47 167 GLU A O 1
ATOM 1308 N N . ALA A 1 168 ? 31.956 -26.121 17.978 1.00 53.00 168 ALA A N 1
ATOM 1309 C CA . ALA A 1 168 ? 32.949 -26.864 17.214 1.00 53.00 168 ALA A CA 1
ATOM 1310 C C . ALA A 1 168 ? 32.463 -28.054 16.363 1.00 53.00 168 ALA A C 1
ATOM 1312 O O . ALA A 1 168 ? 32.591 -29.207 16.758 1.00 53.00 168 ALA A O 1
ATOM 1313 N N . HIS A 1 169 ? 32.150 -27.780 15.095 1.00 45.59 169 HIS A N 1
ATOM 1314 C CA . HIS A 1 169 ? 32.555 -28.672 14.005 1.00 45.59 169 HIS A CA 1
ATOM 1315 C C . HIS A 1 169 ? 33.096 -27.847 12.831 1.00 45.59 169 HIS A C 1
ATOM 1317 O O . HIS A 1 169 ? 32.393 -27.529 11.876 1.00 45.59 169 HIS A O 1
ATOM 1323 N N . HIS A 1 170 ? 34.387 -27.510 12.908 1.00 47.94 170 HIS A N 1
ATOM 1324 C CA . HIS A 1 170 ? 35.196 -27.303 11.712 1.00 47.94 170 HIS A CA 1
ATOM 1325 C C . HIS A 1 170 ? 35.242 -28.631 10.949 1.00 47.94 170 HIS A C 1
ATOM 1327 O O . HIS A 1 170 ? 35.890 -29.584 11.380 1.00 47.94 170 HIS A O 1
ATOM 1333 N N . HIS A 1 171 ? 34.524 -28.701 9.834 1.00 45.34 171 HIS A N 1
ATOM 1334 C CA . HIS A 1 171 ? 34.839 -29.627 8.758 1.00 45.34 171 HIS A CA 1
ATOM 1335 C C . HIS A 1 171 ? 35.341 -28.784 7.591 1.00 45.34 171 HIS A C 1
ATOM 1337 O O . HIS A 1 171 ? 34.588 -28.015 6.994 1.00 45.34 171 HIS A O 1
ATOM 1343 N N . GLU A 1 172 ? 36.643 -28.893 7.337 1.00 47.91 172 GLU A N 1
ATOM 1344 C CA . GLU A 1 172 ? 37.299 -28.446 6.116 1.00 47.91 172 GLU A CA 1
ATOM 1345 C C . GLU A 1 172 ? 36.513 -28.968 4.910 1.00 47.91 172 GLU A C 1
ATOM 1347 O O . GLU A 1 172 ? 36.399 -30.174 4.700 1.00 47.91 172 GLU A O 1
ATOM 1352 N N . ASN A 1 173 ? 35.959 -28.058 4.113 1.00 44.00 173 ASN A N 1
ATOM 1353 C CA . ASN A 1 173 ? 35.478 -28.381 2.778 1.00 44.00 173 ASN A CA 1
ATOM 1354 C C . ASN A 1 173 ? 36.144 -27.427 1.782 1.00 44.00 173 ASN A C 1
ATOM 1356 O O . ASN A 1 173 ? 35.515 -26.558 1.182 1.00 44.00 173 ASN A O 1
ATOM 1360 N N . GLU A 1 174 ? 37.463 -27.584 1.651 1.00 45.94 174 GLU A N 1
ATOM 1361 C CA . GLU A 1 174 ? 38.284 -27.025 0.574 1.00 45.94 174 GLU A CA 1
ATOM 1362 C C . GLU A 1 174 ? 38.021 -27.807 -0.731 1.00 45.94 174 GLU A C 1
ATOM 1364 O O . GLU A 1 174 ? 38.864 -28.524 -1.274 1.00 45.94 174 GLU A O 1
ATOM 1369 N N . ALA A 1 175 ? 36.796 -27.694 -1.250 1.00 47.38 175 ALA A N 1
ATOM 1370 C CA . ALA A 1 175 ? 36.432 -28.242 -2.549 1.00 47.38 175 ALA A CA 1
ATOM 1371 C C . ALA A 1 175 ? 36.870 -27.282 -3.670 1.00 47.38 175 ALA A C 1
ATOM 1373 O O . ALA A 1 175 ? 36.191 -26.321 -4.038 1.00 47.38 175 ALA A O 1
ATOM 1374 N N . HIS A 1 176 ? 38.057 -27.590 -4.185 1.00 48.72 176 HIS A N 1
ATOM 1375 C CA . HIS A 1 176 ? 38.589 -27.304 -5.516 1.00 48.72 176 HIS A CA 1
ATOM 1376 C C . HIS A 1 176 ? 37.576 -26.738 -6.531 1.00 48.72 176 HIS A C 1
ATOM 1378 O O . HIS A 1 176 ? 36.712 -27.454 -7.038 1.00 48.72 176 HIS A O 1
ATOM 1384 N N . HIS A 1 177 ? 37.747 -25.471 -6.913 1.00 52.56 177 HIS A N 1
ATOM 1385 C CA . HIS A 1 177 ? 37.171 -24.942 -8.151 1.00 52.56 177 HIS A CA 1
ATOM 1386 C C . HIS A 1 177 ? 38.050 -25.377 -9.337 1.00 52.56 177 HIS A C 1
ATOM 1388 O O . HIS A 1 177 ? 39.244 -25.063 -9.343 1.00 52.56 177 HIS A O 1
ATOM 1394 N N . PRO A 1 178 ? 37.519 -26.099 -10.342 1.00 67.12 178 PRO A N 1
ATOM 1395 C CA . PRO A 1 178 ? 38.276 -26.401 -11.549 1.00 67.12 178 PRO A CA 1
ATOM 1396 C C . PRO A 1 178 ? 38.513 -25.117 -12.371 1.00 67.12 178 PRO A C 1
ATOM 1398 O O . PRO A 1 178 ? 37.642 -24.246 -12.417 1.00 67.12 178 PRO A O 1
ATOM 1401 N N . PRO A 1 179 ? 39.671 -24.980 -13.040 1.00 69.31 179 PRO A N 1
ATOM 1402 C CA . PRO A 1 179 ? 39.969 -23.822 -13.876 1.00 69.31 179 PRO A CA 1
ATOM 1403 C C . PRO A 1 179 ? 39.013 -23.742 -15.075 1.00 69.31 179 PRO A C 1
ATOM 1405 O O . PRO A 1 179 ? 38.778 -24.734 -15.769 1.00 69.31 179 PRO A O 1
ATOM 1408 N N . HIS A 1 180 ? 38.483 -22.545 -15.339 1.00 60.72 180 HIS A N 1
ATOM 1409 C CA . HIS A 1 180 ? 37.680 -22.265 -16.529 1.00 60.72 180 HIS A CA 1
ATOM 1410 C C . HIS A 1 180 ? 38.499 -22.501 -17.816 1.00 60.72 180 HIS A C 1
ATOM 1412 O O . HIS A 1 180 ? 39.631 -22.016 -17.910 1.00 60.72 180 HIS A O 1
ATOM 1418 N N . PRO A 1 181 ? 37.951 -23.202 -18.828 1.00 72.75 181 PRO A N 1
ATOM 1419 C CA . PRO A 1 181 ? 38.603 -23.336 -20.126 1.00 72.75 181 PRO A CA 1
ATOM 1420 C C . PRO A 1 181 ? 38.623 -21.991 -20.883 1.00 72.75 181 PRO A C 1
ATOM 1422 O O . PRO A 1 181 ? 37.699 -21.187 -20.737 1.00 72.75 181 PRO A O 1
ATOM 1425 N N . PRO A 1 182 ? 39.649 -21.734 -21.716 1.00 73.50 182 PRO A N 1
ATOM 1426 C CA . PRO A 1 182 ? 39.748 -20.512 -22.508 1.00 73.50 182 PRO A CA 1
ATOM 1427 C C . PRO A 1 182 ? 38.638 -20.431 -23.566 1.00 73.50 182 PRO A C 1
ATOM 1429 O O . PRO A 1 182 ? 38.333 -21.412 -24.247 1.00 73.50 182 PRO A O 1
ATOM 1432 N N . HIS A 1 183 ? 38.054 -19.241 -23.726 1.00 64.56 183 HIS A N 1
ATOM 1433 C CA . HIS A 1 183 ? 37.074 -18.961 -24.775 1.00 64.56 183 HIS A CA 1
ATOM 1434 C C . HIS A 1 183 ? 37.705 -19.111 -26.175 1.00 64.56 183 HIS A C 1
ATOM 1436 O O . HIS A 1 183 ? 38.784 -18.561 -26.412 1.00 64.56 183 HIS A O 1
ATOM 1442 N N . PRO A 1 184 ? 37.047 -19.808 -27.122 1.00 74.94 184 PRO A N 1
ATOM 1443 C CA . PRO A 1 184 ? 37.499 -19.855 -28.507 1.00 74.94 184 PRO A CA 1
ATOM 1444 C C . PRO A 1 184 ? 37.371 -18.473 -29.178 1.00 74.94 184 PRO A C 1
ATOM 1446 O O . PRO A 1 184 ? 36.481 -17.693 -28.823 1.00 74.94 184 PRO A O 1
ATOM 1449 N N . PRO A 1 185 ? 38.235 -18.158 -30.161 1.00 71.94 185 PRO A N 1
ATOM 1450 C CA . PRO A 1 185 ? 38.181 -16.899 -30.897 1.00 71.94 185 PRO A CA 1
ATOM 1451 C C . PRO A 1 185 ? 36.855 -16.768 -31.657 1.00 71.94 185 PRO A C 1
ATOM 1453 O O . PRO A 1 185 ? 36.428 -17.694 -32.349 1.00 71.94 185 PRO A O 1
ATOM 1456 N N . GLN A 1 186 ? 36.205 -15.609 -31.529 1.00 68.00 186 GLN A N 1
ATOM 1457 C CA . GLN A 1 186 ? 34.998 -15.299 -32.294 1.00 68.00 186 GLN A CA 1
ATOM 1458 C C . GLN A 1 186 ? 35.332 -15.202 -33.794 1.00 68.00 186 GLN A C 1
ATOM 1460 O O . GLN A 1 186 ? 36.331 -14.570 -34.152 1.00 68.00 186 GLN A O 1
ATOM 1465 N N . PRO A 1 187 ? 34.521 -15.807 -34.680 1.00 75.06 187 PRO A N 1
ATOM 1466 C CA . PRO A 1 187 ? 34.697 -15.662 -36.118 1.00 75.06 187 PRO A CA 1
ATOM 1467 C C . PRO A 1 187 ? 34.445 -14.209 -36.566 1.00 75.06 187 PRO A C 1
ATOM 1469 O O . PRO A 1 187 ? 33.681 -13.486 -35.922 1.00 75.06 187 PRO A O 1
ATOM 1472 N N . PRO A 1 188 ? 35.068 -13.770 -37.674 1.00 74.00 188 PRO A N 1
ATOM 1473 C CA . PRO A 1 188 ? 34.892 -12.423 -38.205 1.00 74.00 188 PRO A CA 1
ATOM 1474 C C . PRO A 1 188 ? 33.434 -12.175 -38.608 1.00 74.00 188 PRO A C 1
ATOM 1476 O O . PRO A 1 188 ? 32.817 -12.977 -39.309 1.00 74.00 188 PRO A O 1
ATOM 1479 N N . ILE A 1 189 ? 32.895 -11.040 -38.161 1.00 70.81 189 ILE A N 1
ATOM 1480 C CA . ILE A 1 189 ? 31.535 -10.592 -38.471 1.00 70.81 189 ILE A CA 1
ATOM 1481 C C . ILE A 1 189 ? 31.466 -10.258 -39.974 1.00 70.81 189 ILE A C 1
ATOM 1483 O O . ILE A 1 189 ? 32.275 -9.453 -40.443 1.00 70.81 189 ILE A O 1
ATOM 1487 N N . PRO A 1 190 ? 30.535 -10.848 -40.748 1.00 75.44 190 PRO A N 1
ATOM 1488 C CA . PRO A 1 190 ? 30.371 -10.514 -42.158 1.00 75.44 190 PRO A CA 1
ATOM 1489 C C . PRO A 1 190 ? 29.906 -9.055 -42.340 1.00 75.44 190 PRO A C 1
ATOM 1491 O O . PRO A 1 190 ? 29.180 -8.527 -41.492 1.00 75.44 190 PRO A O 1
ATOM 1494 N N . PRO A 1 191 ? 30.301 -8.387 -43.440 1.00 73.38 191 PRO A N 1
ATOM 1495 C CA . PRO A 1 191 ? 29.905 -7.010 -43.718 1.00 73.38 191 PRO A CA 1
ATOM 1496 C C . PRO A 1 191 ? 28.383 -6.904 -43.870 1.00 73.38 191 PRO A C 1
ATOM 1498 O O . PRO A 1 191 ? 27.772 -7.648 -44.639 1.00 73.38 191 PRO A O 1
ATOM 1501 N N . GLN A 1 192 ? 27.770 -5.980 -43.126 1.00 68.06 192 GLN A N 1
ATOM 1502 C CA . GLN A 1 192 ? 26.331 -5.740 -43.200 1.00 68.06 192 GLN A CA 1
ATOM 1503 C C . GLN A 1 192 ? 25.953 -5.121 -44.560 1.00 68.06 192 GLN A C 1
ATOM 1505 O O . GLN A 1 192 ? 26.660 -4.228 -45.037 1.00 68.06 192 GLN A O 1
ATOM 1510 N N . PRO A 1 193 ? 24.851 -5.566 -45.192 1.00 74.25 193 PRO A N 1
ATOM 1511 C CA . PRO A 1 193 ? 24.356 -4.966 -46.424 1.00 74.25 193 PRO A CA 1
ATOM 1512 C C . PRO A 1 193 ? 23.901 -3.510 -46.201 1.00 74.25 193 PRO A C 1
ATOM 1514 O O . PRO A 1 193 ? 23.463 -3.161 -45.102 1.00 74.25 193 PRO A O 1
ATOM 1517 N N . PRO A 1 194 ? 23.983 -2.649 -47.234 1.00 67.81 194 PRO A N 1
ATOM 1518 C CA . PRO A 1 194 ? 23.556 -1.256 -47.142 1.00 67.81 194 PRO A CA 1
ATOM 1519 C C . PRO A 1 194 ? 22.056 -1.175 -46.838 1.00 67.81 194 PRO A C 1
ATOM 1521 O O . PRO A 1 194 ? 21.236 -1.772 -47.537 1.00 67.81 194 PRO A O 1
ATOM 1524 N N . MET A 1 195 ? 21.700 -0.441 -45.781 1.00 60.69 195 MET A N 1
ATOM 1525 C CA . MET A 1 195 ? 20.304 -0.270 -45.380 1.00 60.69 195 MET A CA 1
ATOM 1526 C C . MET A 1 195 ? 19.512 0.518 -46.439 1.00 60.69 195 MET A C 1
ATOM 1528 O O . MET A 1 195 ? 20.040 1.482 -47.002 1.00 60.69 195 MET A O 1
ATOM 1532 N N . PRO A 1 196 ? 18.239 0.162 -46.691 1.00 68.62 196 PRO A N 1
ATOM 1533 C CA . PRO A 1 196 ? 17.357 0.958 -47.534 1.00 68.62 196 PRO A CA 1
ATOM 1534 C C . PRO A 1 196 ? 17.081 2.340 -46.908 1.00 68.62 196 PRO A C 1
ATOM 1536 O O . PRO A 1 196 ? 17.053 2.470 -45.682 1.00 68.62 196 PRO A O 1
ATOM 1539 N N . PRO A 1 197 ? 16.849 3.381 -47.730 1.00 64.12 197 PRO A N 1
ATOM 1540 C CA . PRO A 1 197 ? 16.525 4.717 -47.245 1.00 64.12 197 PRO A CA 1
ATOM 1541 C C . PRO A 1 197 ? 15.187 4.697 -46.496 1.00 64.12 197 PRO A C 1
ATOM 1543 O O . PRO A 1 197 ? 14.143 4.378 -47.064 1.00 64.12 197 PRO A O 1
ATOM 1546 N N . HIS A 1 198 ? 15.218 5.032 -45.205 1.00 50.97 198 HIS A N 1
ATOM 1547 C CA . HIS A 1 198 ? 14.020 5.165 -44.385 1.00 50.97 198 HIS A CA 1
ATOM 1548 C C . HIS A 1 198 ? 13.171 6.343 -44.880 1.00 50.97 198 HIS A C 1
ATOM 1550 O O . HIS A 1 198 ? 13.582 7.500 -44.797 1.00 50.97 198 HIS A O 1
ATOM 1556 N N . ALA A 1 199 ? 11.971 6.045 -45.379 1.00 52.41 199 ALA A N 1
ATOM 1557 C CA . ALA A 1 199 ? 10.921 7.036 -45.560 1.00 52.41 199 ALA A CA 1
ATOM 1558 C C . ALA A 1 199 ? 10.511 7.564 -44.174 1.00 52.41 199 ALA A C 1
ATOM 1560 O O . ALA A 1 199 ? 10.056 6.796 -43.325 1.00 52.41 199 ALA A O 1
ATOM 1561 N N . GLY A 1 200 ? 10.737 8.855 -43.928 1.00 45.84 200 GLY A N 1
ATOM 1562 C CA . GLY A 1 200 ? 10.422 9.496 -42.653 1.00 45.84 200 GLY A CA 1
ATOM 1563 C C . GLY A 1 200 ? 8.913 9.480 -42.369 1.00 45.84 200 GLY A C 1
ATOM 1564 O O . GLY A 1 200 ? 8.129 9.755 -43.281 1.00 45.84 200 GLY A O 1
ATOM 1565 N N . PRO A 1 201 ? 8.480 9.164 -41.135 1.00 58.44 201 PRO A N 1
ATOM 1566 C CA . PRO A 1 201 ? 7.073 9.228 -40.766 1.00 58.44 201 PRO A CA 1
ATOM 1567 C C . PRO A 1 201 ? 6.620 10.692 -40.744 1.00 58.44 201 PRO A C 1
ATOM 1569 O O . PRO A 1 201 ? 7.072 11.493 -39.929 1.00 58.44 201 PRO A O 1
ATOM 1572 N N . ALA A 1 202 ? 5.741 11.049 -41.676 1.00 52.84 202 ALA A N 1
ATOM 1573 C CA . ALA A 1 202 ? 5.128 12.364 -41.742 1.00 52.84 202 ALA A CA 1
ATOM 1574 C C . ALA A 1 202 ? 4.008 12.487 -40.691 1.00 52.84 202 ALA A C 1
ATOM 1576 O O . ALA A 1 202 ? 3.049 11.719 -40.713 1.00 52.84 202 ALA A O 1
ATOM 1577 N N . ASN A 1 203 ? 4.121 13.507 -39.834 1.00 56.22 203 ASN A N 1
ATOM 1578 C CA . ASN A 1 203 ? 3.045 14.126 -39.049 1.00 56.22 203 ASN A CA 1
ATOM 1579 C C . ASN A 1 203 ? 2.337 13.263 -37.986 1.00 56.22 203 ASN A C 1
ATOM 1581 O O . ASN A 1 203 ? 1.108 13.240 -37.930 1.00 56.22 203 ASN A O 1
ATOM 1585 N N . ALA A 1 204 ? 3.085 12.632 -37.079 1.00 59.12 204 ALA A N 1
ATOM 1586 C CA . ALA A 1 204 ? 2.543 12.425 -35.735 1.00 59.12 204 ALA A CA 1
ATOM 1587 C C . ALA A 1 204 ? 2.642 13.767 -34.977 1.00 59.12 204 ALA A C 1
ATOM 1589 O O . ALA A 1 204 ? 3.706 14.389 -35.048 1.00 59.12 204 ALA A O 1
ATOM 1590 N N . PRO A 1 205 ? 1.578 14.255 -34.303 1.00 61.75 205 PRO A N 1
ATOM 1591 C CA . PRO A 1 205 ? 1.715 15.377 -33.377 1.00 61.75 205 PRO A CA 1
ATOM 1592 C C . PRO A 1 205 ? 2.827 15.043 -32.384 1.00 61.75 205 PRO A C 1
ATOM 1594 O O . PRO A 1 205 ? 2.916 13.900 -31.933 1.00 61.75 205 PRO A O 1
ATOM 1597 N N . ASP A 1 206 ? 3.703 16.011 -32.120 1.00 82.12 206 ASP A N 1
ATOM 1598 C CA . ASP A 1 206 ? 4.927 15.807 -31.356 1.00 82.12 206 ASP A CA 1
ATOM 1599 C C . ASP A 1 206 ? 4.563 15.351 -29.936 1.00 82.12 206 ASP A C 1
ATOM 1601 O O . ASP A 1 206 ? 4.198 16.140 -29.065 1.00 82.12 206 ASP A O 1
ATOM 1605 N N . THR A 1 207 ? 4.582 14.037 -29.703 1.00 84.25 207 THR A N 1
ATOM 1606 C CA . THR A 1 207 ? 4.190 13.421 -28.429 1.00 84.25 207 THR A CA 1
ATOM 1607 C C . THR A 1 207 ? 5.015 13.971 -27.268 1.00 84.25 207 THR A C 1
ATOM 1609 O O . THR A 1 207 ? 4.553 13.976 -26.128 1.00 84.25 207 THR A O 1
ATOM 1612 N N . ALA A 1 208 ? 6.220 14.471 -27.561 1.00 83.75 208 ALA A N 1
ATOM 1613 C CA . ALA A 1 208 ? 7.068 15.153 -26.599 1.00 83.75 208 ALA A CA 1
ATOM 1614 C C . ALA A 1 208 ? 6.473 16.494 -26.138 1.00 83.75 208 ALA A C 1
ATOM 1616 O O . ALA A 1 208 ? 6.541 16.807 -24.950 1.00 83.75 208 ALA A O 1
ATOM 1617 N N . GLU A 1 209 ? 5.849 17.263 -27.034 1.00 90.75 209 GLU A N 1
ATOM 1618 C CA . GLU A 1 209 ? 5.211 18.541 -26.699 1.00 90.75 209 GLU A CA 1
ATOM 1619 C C . GLU A 1 209 ? 3.980 18.326 -25.808 1.00 90.75 209 GLU A C 1
ATOM 1621 O O . GLU A 1 209 ? 3.811 19.006 -24.793 1.00 90.75 209 GLU A O 1
ATOM 1626 N N . VAL A 1 210 ? 3.163 17.313 -26.126 1.00 91.06 210 VAL A N 1
ATOM 1627 C CA . VAL A 1 210 ? 1.998 16.938 -25.307 1.00 91.06 210 VAL A CA 1
ATOM 1628 C C . VAL A 1 210 ? 2.438 16.473 -23.916 1.00 91.06 210 VAL A C 1
ATOM 1630 O O . VAL A 1 210 ? 1.901 16.947 -22.916 1.00 91.06 210 VAL A O 1
ATOM 1633 N N . ALA A 1 211 ? 3.458 15.614 -23.823 1.00 88.62 211 ALA A N 1
ATOM 1634 C CA . ALA A 1 211 ? 3.986 15.157 -22.537 1.00 88.62 211 ALA A CA 1
ATOM 1635 C C . ALA A 1 211 ? 4.544 16.317 -21.690 1.00 88.62 211 ALA A C 1
ATOM 1637 O O . ALA A 1 211 ? 4.235 16.418 -20.502 1.00 88.62 211 ALA A O 1
ATOM 1638 N N . ALA A 1 212 ? 5.302 17.235 -22.300 1.00 92.06 212 ALA A N 1
ATOM 1639 C CA . ALA A 1 212 ? 5.841 18.405 -21.609 1.00 92.06 212 ALA A CA 1
ATOM 1640 C C . ALA A 1 212 ? 4.730 19.318 -21.061 1.00 92.06 212 ALA A C 1
ATOM 1642 O O . ALA A 1 212 ? 4.844 19.843 -19.947 1.00 92.06 212 ALA A O 1
ATOM 1643 N N . ARG A 1 213 ? 3.630 19.478 -21.810 1.00 95.81 213 ARG A N 1
ATOM 1644 C CA . ARG A 1 213 ? 2.460 20.236 -21.357 1.00 95.81 213 ARG A CA 1
ATOM 1645 C C . ARG A 1 213 ? 1.797 19.582 -20.143 1.00 95.81 213 ARG A C 1
ATOM 1647 O O . ARG A 1 213 ? 1.597 20.271 -19.143 1.00 95.81 213 ARG A O 1
ATOM 1654 N N . ILE A 1 214 ? 1.510 18.279 -20.196 1.00 92.69 214 ILE A N 1
ATOM 1655 C CA . ILE A 1 214 ? 0.865 17.571 -19.075 1.00 92.69 214 ILE A CA 1
ATOM 1656 C C . ILE A 1 214 ? 1.763 17.617 -17.825 1.00 92.69 214 ILE A C 1
ATOM 1658 O O . ILE A 1 214 ? 1.273 17.796 -16.712 1.00 92.69 214 ILE A O 1
ATOM 1662 N N . GLU A 1 215 ? 3.089 17.539 -17.982 1.00 91.06 215 GLU A N 1
ATOM 1663 C CA . GLU A 1 215 ? 4.027 17.589 -16.851 1.00 91.06 215 GLU A CA 1
ATOM 1664 C C . GLU A 1 215 ? 4.039 18.967 -16.177 1.00 91.06 215 GLU A C 1
ATOM 1666 O O . GLU A 1 215 ? 4.136 19.083 -14.950 1.00 91.06 215 GLU A O 1
ATOM 1671 N N . SER A 1 216 ? 3.950 20.026 -16.985 1.00 95.94 216 SER A N 1
ATOM 1672 C CA . SER A 1 216 ? 3.827 21.400 -16.501 1.00 95.94 216 SER A CA 1
ATOM 1673 C C . SER A 1 216 ? 2.522 21.595 -15.722 1.00 95.94 216 SER A C 1
ATOM 1675 O O . SER A 1 216 ? 2.544 22.103 -14.597 1.00 95.94 216 SER A O 1
ATOM 1677 N N . GLU A 1 217 ? 1.398 21.118 -16.267 1.00 96.62 217 GLU A N 1
ATOM 1678 C CA . GLU A 1 217 ? 0.089 21.192 -15.608 1.00 96.62 217 GLU A CA 1
ATOM 1679 C C . GLU A 1 217 ? 0.076 20.388 -14.293 1.00 96.62 217 GLU A C 1
ATOM 1681 O O . GLU A 1 217 ? -0.343 20.910 -13.258 1.00 96.62 217 GLU A O 1
ATOM 1686 N N . HIS A 1 218 ? 0.650 19.179 -14.266 1.00 93.12 218 HIS A N 1
ATOM 1687 C CA . HIS A 1 218 ? 0.748 18.370 -13.046 1.00 93.12 218 HIS A CA 1
ATOM 1688 C C . HIS A 1 218 ? 1.575 19.059 -11.944 1.00 93.12 218 HIS A C 1
ATOM 1690 O O . HIS A 1 218 ? 1.202 19.037 -10.764 1.00 93.12 218 HIS A O 1
ATOM 1696 N N . ARG A 1 219 ? 2.694 19.704 -12.308 1.00 95.12 219 ARG A N 1
ATOM 1697 C CA . ARG A 1 219 ? 3.493 20.506 -11.363 1.00 95.12 219 ARG A CA 1
ATOM 1698 C C . ARG A 1 219 ? 2.702 21.689 -10.814 1.00 95.12 219 ARG A C 1
ATOM 1700 O O . ARG A 1 219 ? 2.779 21.944 -9.613 1.00 95.12 219 ARG A O 1
ATOM 1707 N N . SER A 1 220 ? 1.930 22.371 -11.659 1.00 97.38 220 SER A N 1
ATOM 1708 C CA . SER A 1 220 ? 1.084 23.489 -11.236 1.00 97.38 220 SER A CA 1
ATOM 1709 C C . SER A 1 220 ? 0.006 23.044 -10.241 1.00 97.38 220 SER A C 1
ATOM 1711 O O . SER A 1 220 ? -0.086 23.614 -9.155 1.00 97.38 220 SER A O 1
ATOM 1713 N N . ILE A 1 221 ? -0.734 21.969 -10.541 1.00 95.69 221 ILE A N 1
ATOM 1714 C CA . ILE A 1 221 ? -1.767 21.432 -9.637 1.00 95.69 221 ILE A CA 1
ATOM 1715 C C . ILE A 1 221 ? -1.157 20.995 -8.304 1.00 95.69 221 ILE A C 1
ATOM 1717 O O . ILE A 1 221 ? -1.698 21.297 -7.242 1.00 95.69 221 ILE A O 1
ATOM 1721 N N . SER A 1 222 ? 0.011 20.349 -8.333 1.00 92.62 222 SER A N 1
ATOM 1722 C CA . SER A 1 222 ? 0.707 19.929 -7.110 1.00 92.62 222 SER A CA 1
ATOM 1723 C C . SER A 1 222 ? 1.075 21.121 -6.213 1.00 92.62 222 SER A C 1
ATOM 1725 O O . SER A 1 222 ? 0.932 21.048 -4.992 1.00 92.62 222 SER A O 1
ATOM 1727 N N . GLN A 1 223 ? 1.513 22.240 -6.803 1.00 96.69 223 GLN A N 1
ATOM 1728 C CA . GLN A 1 223 ? 1.790 23.477 -6.063 1.00 96.69 223 GLN A CA 1
ATOM 1729 C C . GLN A 1 223 ? 0.513 24.086 -5.470 1.00 96.69 223 GLN A C 1
ATOM 1731 O O . GLN A 1 223 ? 0.531 24.539 -4.324 1.00 96.69 223 GLN A O 1
ATOM 1736 N N . GLN A 1 224 ? -0.596 24.064 -6.213 1.00 97.75 224 GLN A N 1
ATOM 1737 C CA . GLN A 1 224 ? -1.884 24.574 -5.738 1.00 97.75 224 GLN A CA 1
ATOM 1738 C C . GLN A 1 224 ? -2.448 23.731 -4.588 1.00 97.75 224 GLN A C 1
ATOM 1740 O O . GLN A 1 224 ? -2.845 24.293 -3.570 1.00 97.75 224 GLN A O 1
ATOM 1745 N N . LEU A 1 225 ? -2.398 22.398 -4.688 1.00 95.25 225 LEU A N 1
ATOM 1746 C CA . LEU A 1 225 ? -2.799 21.489 -3.607 1.00 95.25 225 LEU A CA 1
ATOM 1747 C C . LEU A 1 225 ? -2.019 21.768 -2.320 1.00 95.25 225 LEU A C 1
ATOM 1749 O O . LEU A 1 225 ? -2.604 21.839 -1.239 1.00 95.25 225 LEU A O 1
ATOM 1753 N N . HIS A 1 226 ? -0.704 21.973 -2.432 1.00 94.38 226 HIS A N 1
ATOM 1754 C CA . HIS A 1 226 ? 0.127 22.320 -1.284 1.00 94.38 226 HIS A CA 1
ATOM 1755 C C . HIS A 1 226 ? -0.261 23.678 -0.681 1.00 94.38 226 HIS A C 1
ATOM 1757 O O . HIS A 1 226 ? -0.367 23.799 0.538 1.00 94.38 226 HIS A O 1
ATOM 1763 N N . ALA A 1 227 ? -0.533 24.684 -1.517 1.00 97.12 227 ALA A N 1
ATOM 1764 C CA . ALA A 1 227 ? -0.966 26.002 -1.058 1.00 97.12 227 ALA A CA 1
ATOM 1765 C C . ALA A 1 227 ? -2.324 25.958 -0.333 1.00 97.12 227 ALA A C 1
ATOM 1767 O O . ALA A 1 227 ? -2.458 26.559 0.732 1.00 97.12 227 ALA A O 1
ATOM 1768 N N . VAL A 1 228 ? -3.306 25.218 -0.859 1.00 96.62 228 VAL A N 1
ATOM 1769 C CA . VAL A 1 228 ? -4.626 25.033 -0.224 1.00 96.62 228 VAL A CA 1
ATOM 1770 C C . VAL A 1 228 ? -4.491 24.280 1.100 1.00 96.62 228 VAL A C 1
ATOM 1772 O O . VAL A 1 228 ? -5.070 24.690 2.107 1.00 96.62 228 VAL A O 1
ATOM 1775 N N . ALA A 1 229 ? -3.678 23.220 1.137 1.00 93.19 229 ALA A N 1
ATOM 1776 C CA . ALA A 1 229 ? -3.411 22.474 2.364 1.00 93.19 229 ALA A CA 1
ATOM 1777 C C . ALA A 1 229 ? -2.761 23.358 3.441 1.00 93.19 229 ALA A C 1
ATOM 1779 O O . ALA A 1 229 ? -3.150 23.297 4.607 1.00 93.19 229 ALA A O 1
ATOM 1780 N N . GLU A 1 230 ? -1.813 24.215 3.060 1.00 96.88 230 GLU A N 1
ATOM 1781 C CA . GLU A 1 230 ? -1.172 25.136 3.999 1.00 96.88 230 GLU A CA 1
ATOM 1782 C C . GLU A 1 230 ? -2.139 26.230 4.474 1.00 96.88 230 GLU A C 1
ATOM 1784 O O . GLU A 1 230 ? -2.120 26.591 5.650 1.00 96.88 230 GLU A O 1
ATOM 1789 N N . GLN A 1 231 ? -3.049 26.704 3.616 1.00 96.88 231 GLN A N 1
ATOM 1790 C CA . GLN A 1 231 ? -4.118 27.618 4.027 1.00 96.88 231 GLN A CA 1
ATOM 1791 C C . GLN A 1 231 ? -5.058 26.965 5.043 1.00 96.88 231 GLN A C 1
ATOM 1793 O O . GLN A 1 231 ? -5.290 27.558 6.091 1.00 96.88 231 GLN A O 1
ATOM 1798 N N . LEU A 1 232 ? -5.518 25.732 4.801 1.00 94.62 232 LEU A N 1
ATOM 1799 C CA . LEU A 1 232 ? -6.369 24.978 5.734 1.00 94.62 232 LEU A CA 1
ATOM 1800 C C . LEU A 1 232 ? -5.724 24.757 7.111 1.00 94.62 232 LEU A C 1
ATOM 1802 O O . LEU A 1 232 ? -6.436 24.622 8.109 1.00 94.62 232 LEU A O 1
ATOM 1806 N N . ARG A 1 233 ? -4.387 24.731 7.190 1.00 93.19 233 ARG A N 1
ATOM 1807 C CA . ARG A 1 233 ? -3.655 24.637 8.464 1.00 93.19 233 ARG A CA 1
ATOM 1808 C C . ARG A 1 233 ? -3.671 25.939 9.261 1.00 93.19 233 ARG A C 1
ATOM 1810 O O . ARG A 1 233 ? -3.401 25.900 10.463 1.00 93.19 233 ARG A O 1
ATOM 1817 N N . ARG A 1 234 ? -3.983 27.080 8.640 1.00 95.06 234 ARG A N 1
ATOM 1818 C CA . ARG A 1 234 ? -4.065 28.362 9.342 1.00 95.06 234 ARG A CA 1
ATOM 1819 C C . ARG A 1 234 ? -5.315 28.400 10.222 1.00 95.06 234 ARG A C 1
ATOM 1821 O O . ARG A 1 234 ? -6.425 28.076 9.805 1.00 95.06 234 ARG A O 1
ATOM 1828 N N . SER A 1 235 ? -5.130 28.785 11.480 1.00 82.62 235 SER A N 1
ATOM 1829 C CA . SER A 1 235 ? -6.181 28.763 12.503 1.00 82.62 235 SER A CA 1
ATOM 1830 C C . SER A 1 235 ? -7.149 29.951 12.441 1.00 82.62 235 SER A C 1
ATOM 1832 O O . SER A 1 235 ? -8.158 29.931 13.137 1.00 82.62 235 SER A O 1
ATOM 1834 N N . ASP A 1 236 ? -6.866 30.967 11.625 1.00 97.06 236 ASP A N 1
ATOM 1835 C CA . ASP A 1 236 ? -7.651 32.199 11.462 1.00 97.06 236 ASP A CA 1
ATOM 1836 C C . ASP A 1 236 ? -8.778 32.101 10.416 1.00 97.06 236 ASP A C 1
ATOM 1838 O O . ASP A 1 236 ? -9.487 33.078 10.182 1.00 97.06 236 ASP A O 1
ATOM 1842 N N . LEU A 1 237 ? -8.987 30.926 9.815 1.00 96.00 237 LEU A N 1
ATOM 1843 C CA . LEU A 1 237 ? -10.058 30.696 8.845 1.00 96.00 237 LEU A CA 1
ATOM 1844 C C . LEU A 1 237 ? -11.420 30.502 9.513 1.00 96.00 237 LEU A C 1
ATOM 1846 O O . LEU A 1 237 ? -11.574 29.645 10.394 1.00 96.00 237 LEU A O 1
ATOM 1850 N N . ASN A 1 238 ? -12.420 31.231 9.015 1.00 97.38 238 ASN A N 1
ATOM 1851 C CA . ASN A 1 238 ? -13.818 31.002 9.372 1.00 97.38 238 ASN A CA 1
ATOM 1852 C C . ASN A 1 238 ? -14.382 29.743 8.680 1.00 97.38 238 ASN A C 1
ATOM 1854 O O . ASN A 1 238 ? -13.798 29.223 7.727 1.00 97.38 238 ASN A O 1
ATOM 1858 N N . ASP A 1 239 ? -15.527 29.251 9.154 1.00 94.62 239 ASP A N 1
ATOM 1859 C CA . ASP A 1 239 ? -16.112 27.997 8.658 1.00 94.62 239 ASP A CA 1
ATOM 1860 C C . ASP A 1 239 ? -16.463 28.047 7.165 1.00 94.62 239 ASP A C 1
ATOM 1862 O O . ASP A 1 239 ? -16.243 27.070 6.453 1.00 94.62 239 ASP A O 1
ATOM 1866 N N . ALA A 1 240 ? -16.933 29.192 6.660 1.00 95.75 240 ALA A N 1
ATOM 1867 C CA . ALA A 1 240 ? -17.251 29.352 5.242 1.00 95.75 240 ALA A CA 1
ATOM 1868 C C . ALA A 1 240 ? -15.995 29.237 4.359 1.00 95.75 240 ALA A C 1
ATOM 1870 O O . ALA A 1 240 ? -16.012 28.534 3.352 1.00 95.75 240 ALA A O 1
ATOM 1871 N N . GLN A 1 241 ? -14.884 29.850 4.775 1.00 97.00 241 GLN A N 1
ATOM 1872 C CA . GLN A 1 241 ? -13.599 29.750 4.078 1.00 97.00 241 GLN A CA 1
ATOM 1873 C C . GLN A 1 241 ? -13.033 28.327 4.117 1.00 97.00 241 GLN A C 1
ATOM 1875 O O . GLN A 1 241 ? -12.434 27.875 3.147 1.00 97.00 241 GLN A O 1
ATOM 1880 N N . ARG A 1 242 ? -13.223 27.596 5.224 1.00 95.19 242 ARG A N 1
ATOM 1881 C CA . ARG A 1 242 ? -12.797 26.190 5.324 1.00 95.19 242 ARG A CA 1
ATOM 1882 C C . ARG A 1 242 ? -13.561 25.295 4.355 1.00 95.19 242 ARG A C 1
ATOM 1884 O O . ARG A 1 242 ? -12.946 24.425 3.748 1.00 95.19 242 ARG A O 1
ATOM 1891 N N . VAL A 1 243 ? -14.870 25.512 4.208 1.00 95.25 243 VAL A N 1
ATOM 1892 C CA . VAL A 1 243 ? -15.699 24.785 3.234 1.00 95.25 243 VAL A CA 1
ATOM 1893 C C . VAL A 1 243 ? -15.239 25.093 1.810 1.00 95.25 243 VAL A C 1
ATOM 1895 O O . VAL A 1 243 ? -14.984 24.166 1.051 1.00 95.25 243 VAL A O 1
ATOM 1898 N N . GLU A 1 244 ? -15.023 26.368 1.478 1.00 96.81 244 GLU A N 1
ATOM 1899 C CA . GLU A 1 244 ? -14.542 26.764 0.149 1.00 96.81 244 GLU A CA 1
ATOM 1900 C C . GLU A 1 244 ? -13.179 26.136 -0.190 1.00 96.81 244 GLU A C 1
ATOM 1902 O O . GLU A 1 244 ? -12.991 25.600 -1.281 1.00 96.81 244 GLU A O 1
ATOM 1907 N N . LEU A 1 245 ? -12.235 26.128 0.757 1.00 96.00 245 LEU A N 1
ATOM 1908 C CA . LEU A 1 245 ? -10.931 25.485 0.568 1.00 96.00 245 LEU A CA 1
ATOM 1909 C C . LEU A 1 245 ? -11.032 23.959 0.451 1.00 96.00 245 LEU A C 1
ATOM 1911 O O . LEU A 1 245 ? -10.270 23.353 -0.302 1.00 96.00 245 LEU A O 1
ATOM 1915 N N . ALA A 1 246 ? -11.960 23.326 1.171 1.00 91.44 246 ALA A N 1
ATOM 1916 C CA . ALA A 1 246 ? -12.212 21.893 1.042 1.00 91.44 246 ALA A CA 1
ATOM 1917 C C . ALA A 1 246 ? -12.787 21.542 -0.342 1.00 91.44 246 ALA A C 1
ATOM 1919 O O . ALA A 1 246 ? -12.342 20.570 -0.956 1.00 91.44 246 ALA A O 1
ATOM 1920 N N . ASP A 1 247 ? -13.704 22.361 -0.863 1.00 95.62 247 ASP A N 1
ATOM 1921 C CA . ASP A 1 247 ? -14.248 22.207 -2.214 1.00 95.62 247 ASP A CA 1
ATOM 1922 C C . ASP A 1 247 ? -13.156 22.398 -3.279 1.00 95.62 247 ASP A C 1
ATOM 1924 O O . ASP A 1 247 ? -13.042 21.587 -4.203 1.00 95.62 247 ASP A O 1
ATOM 1928 N N . GLN A 1 248 ? -12.292 23.408 -3.119 1.00 97.25 248 GLN A N 1
ATOM 1929 C CA . GLN A 1 248 ? -11.134 23.627 -3.995 1.00 97.25 248 GLN A CA 1
ATOM 1930 C C . GLN A 1 248 ? -10.163 22.438 -3.977 1.00 97.25 248 GLN A C 1
ATOM 1932 O O . GLN A 1 248 ? -9.703 21.997 -5.031 1.00 97.25 248 GLN A O 1
ATOM 1937 N N . LEU A 1 249 ? -9.878 21.870 -2.800 1.00 94.69 249 LEU A N 1
ATOM 1938 C CA . LEU A 1 249 ? -9.046 20.670 -2.676 1.00 94.69 249 LEU A CA 1
ATOM 1939 C C . LEU A 1 249 ? -9.665 19.479 -3.428 1.00 94.69 249 LEU A C 1
ATOM 1941 O O . LEU A 1 249 ? -8.958 18.733 -4.109 1.00 94.69 249 LEU A O 1
ATOM 1945 N N . GLY A 1 250 ? -10.990 19.325 -3.336 1.00 91.44 250 GLY A N 1
ATOM 1946 C CA . GLY A 1 250 ? -11.742 18.314 -4.075 1.00 91.44 250 GLY A CA 1
ATOM 1947 C C . GLY A 1 250 ? -11.623 18.476 -5.592 1.00 91.44 250 GLY A C 1
ATOM 1948 O O . GLY A 1 250 ? -11.359 17.495 -6.289 1.00 91.44 250 GLY A O 1
ATOM 1949 N N . GLN A 1 251 ? -11.754 19.704 -6.101 1.00 96.81 251 GLN A N 1
ATOM 1950 C CA . GLN A 1 251 ? -11.621 20.011 -7.531 1.00 96.81 251 GLN A CA 1
ATOM 1951 C C . GLN A 1 251 ? -10.208 19.717 -8.053 1.00 96.81 251 GLN A C 1
ATOM 1953 O O . GLN A 1 251 ? -10.055 18.979 -9.026 1.00 96.81 251 GLN A O 1
ATOM 1958 N N . LEU A 1 252 ? -9.172 20.205 -7.365 1.00 95.31 252 LEU A N 1
ATOM 1959 C CA . LEU A 1 252 ? -7.775 19.983 -7.760 1.00 95.31 252 LEU A CA 1
ATOM 1960 C C . LEU A 1 252 ? -7.393 18.497 -7.765 1.00 95.31 252 LEU A C 1
ATOM 1962 O O . LEU A 1 252 ? -6.659 18.042 -8.641 1.00 95.31 252 LEU A O 1
ATOM 1966 N N . SER A 1 253 ? -7.922 17.719 -6.817 1.00 90.94 253 SER A N 1
ATOM 1967 C CA . SER A 1 253 ? -7.731 16.265 -6.776 1.00 90.94 253 SER A CA 1
ATOM 1968 C C . SER A 1 253 ? -8.342 15.563 -7.999 1.00 90.94 253 SER A C 1
ATOM 1970 O O . SER A 1 253 ? -7.709 14.699 -8.611 1.00 90.94 253 SER A O 1
ATOM 1972 N N . GLN A 1 254 ? -9.547 15.970 -8.419 1.00 95.00 254 GLN A N 1
ATOM 1973 C CA . GLN A 1 254 ? -10.185 15.437 -9.630 1.00 95.00 254 GLN A CA 1
ATOM 1974 C C . GLN A 1 254 ? -9.404 15.799 -10.899 1.00 95.00 254 GLN A C 1
ATOM 1976 O O . GLN A 1 254 ? -9.223 14.950 -11.774 1.00 95.00 254 GLN A O 1
ATOM 1981 N N . GLU A 1 255 ? -8.897 17.030 -10.995 1.00 96.75 255 GLU A N 1
ATOM 1982 C CA . GLU A 1 255 ? -8.063 17.453 -12.123 1.00 96.75 255 GLU A CA 1
ATOM 1983 C C . GLU A 1 255 ? -6.745 16.673 -12.190 1.00 96.75 255 GLU A C 1
ATOM 1985 O O . GLU A 1 255 ? -6.357 16.216 -13.269 1.00 96.75 255 GLU A O 1
ATOM 1990 N N . GLN A 1 256 ? -6.092 16.433 -11.047 1.00 94.25 256 GLN A N 1
ATOM 1991 C CA . GLN A 1 256 ? -4.886 15.606 -10.987 1.00 94.25 256 GLN A CA 1
ATOM 1992 C C . GLN A 1 256 ? -5.153 14.175 -11.477 1.00 94.25 256 GLN A C 1
ATOM 1994 O O . GLN A 1 256 ? -4.351 13.616 -12.233 1.00 94.25 256 GLN A O 1
ATOM 1999 N N . ALA A 1 257 ? -6.285 13.585 -11.081 1.00 91.56 257 ALA A N 1
ATOM 2000 C CA . ALA A 1 257 ? -6.689 12.261 -11.542 1.00 91.56 257 ALA A CA 1
ATOM 2001 C C . ALA A 1 257 ? -6.917 12.238 -13.064 1.00 91.56 257 ALA A C 1
ATOM 2003 O O . ALA A 1 257 ? -6.453 11.315 -13.736 1.00 91.56 257 ALA A O 1
ATOM 2004 N N . ARG A 1 258 ? -7.555 13.277 -13.620 1.00 97.19 258 ARG A N 1
ATOM 2005 C CA . ARG A 1 258 ? -7.775 13.413 -15.068 1.00 97.19 258 ARG A CA 1
ATOM 2006 C C . ARG A 1 258 ? -6.459 13.516 -15.842 1.00 97.19 258 ARG A C 1
ATOM 2008 O O . ARG A 1 258 ? -6.268 12.774 -16.799 1.00 97.19 258 ARG A O 1
ATOM 2015 N N . LEU A 1 259 ? -5.531 14.377 -15.413 1.00 93.50 259 LEU A N 1
ATOM 2016 C CA . LEU A 1 259 ? -4.216 14.501 -16.063 1.00 93.50 259 LEU A CA 1
ATOM 2017 C C . LEU A 1 259 ? -3.402 13.208 -15.970 1.00 93.50 259 LEU A C 1
ATOM 2019 O O . LEU A 1 259 ? -2.674 12.865 -16.897 1.00 93.50 259 LEU A O 1
ATOM 2023 N N . SER A 1 260 ? -3.539 12.468 -14.868 1.00 90.12 260 SER A N 1
ATOM 2024 C CA . SER A 1 260 ? -2.877 11.169 -14.709 1.00 90.12 260 SER A CA 1
ATOM 2025 C C . SER A 1 260 ? -3.400 10.133 -15.712 1.00 90.12 260 SER A C 1
ATOM 2027 O O . SER A 1 260 ? -2.618 9.330 -16.221 1.00 90.12 260 SER A O 1
ATOM 2029 N N . GLN A 1 261 ? -4.701 10.161 -16.026 1.00 93.38 261 GLN A N 1
ATOM 2030 C CA . GLN A 1 261 ? -5.295 9.321 -17.072 1.00 93.38 261 GLN A CA 1
ATOM 2031 C C . GLN A 1 261 ? -4.804 9.734 -18.464 1.00 93.38 261 GLN A C 1
ATOM 2033 O O . GLN A 1 261 ? -4.341 8.882 -19.216 1.00 93.38 261 GLN A O 1
ATOM 2038 N N . GLU A 1 262 ? -4.803 11.034 -18.770 1.00 94.31 262 GLU A N 1
ATOM 2039 C CA . GLU A 1 262 ? -4.298 11.562 -20.045 1.00 94.31 262 GLU A CA 1
ATOM 2040 C C . GLU A 1 262 ? -2.816 11.202 -20.259 1.00 94.31 262 GLU A C 1
ATOM 2042 O O . GLU A 1 262 ? -2.416 10.760 -21.335 1.00 94.31 262 GLU A O 1
ATOM 2047 N N . TRP A 1 263 ? -1.997 11.275 -19.204 1.00 90.75 263 TRP A N 1
ATOM 2048 C CA . TRP A 1 263 ? -0.604 10.829 -19.253 1.00 90.75 263 TRP A CA 1
ATOM 2049 C C . TRP A 1 263 ? -0.479 9.334 -19.570 1.00 90.75 263 TRP A C 1
ATOM 2051 O O . TRP A 1 263 ? 0.400 8.924 -20.334 1.00 90.75 263 TRP A O 1
ATOM 2061 N N . ALA A 1 264 ? -1.331 8.501 -18.968 1.00 89.38 264 ALA A N 1
ATOM 2062 C CA . ALA A 1 264 ? -1.336 7.066 -19.226 1.00 89.38 264 ALA A CA 1
ATOM 2063 C C . ALA A 1 264 ? -1.688 6.764 -20.692 1.00 89.38 264 ALA A C 1
ATOM 2065 O O . ALA A 1 264 ? -1.042 5.912 -21.301 1.00 89.38 264 ALA A O 1
ATOM 2066 N N . GLU A 1 265 ? -2.635 7.504 -21.274 1.00 90.81 265 GLU A N 1
ATOM 2067 C CA . GLU A 1 265 ? -3.006 7.394 -22.689 1.00 90.81 265 GLU A CA 1
ATOM 2068 C C . GLU A 1 265 ? -1.865 7.819 -23.621 1.00 90.81 265 GLU A C 1
ATOM 2070 O O . GLU A 1 265 ? -1.524 7.083 -24.549 1.00 90.81 265 GLU A O 1
ATOM 2075 N N . VAL A 1 266 ? -1.208 8.953 -23.348 1.00 90.31 266 VAL A N 1
ATOM 2076 C CA . VAL A 1 266 ? -0.053 9.422 -24.138 1.00 90.31 266 VAL A CA 1
ATOM 2077 C C . VAL A 1 266 ? 1.099 8.420 -24.075 1.00 90.31 266 VAL A C 1
ATOM 2079 O O . VAL A 1 266 ? 1.719 8.121 -25.098 1.00 90.31 266 VAL A O 1
ATOM 2082 N N . ARG A 1 267 ? 1.370 7.842 -22.897 1.00 88.00 267 ARG A N 1
ATOM 2083 C CA . ARG A 1 267 ? 2.394 6.798 -22.745 1.00 88.00 267 ARG A CA 1
ATOM 2084 C C . ARG A 1 267 ? 2.021 5.531 -23.519 1.00 88.00 267 ARG A C 1
ATOM 2086 O O . ARG A 1 267 ? 2.877 4.982 -24.206 1.00 88.00 267 ARG A O 1
ATOM 2093 N N . ALA A 1 268 ? 0.761 5.102 -23.450 1.00 87.94 268 ALA A N 1
ATOM 2094 C CA . ALA A 1 268 ? 0.274 3.939 -24.190 1.00 87.94 268 ALA A CA 1
ATOM 2095 C C . ALA A 1 268 ? 0.346 4.140 -2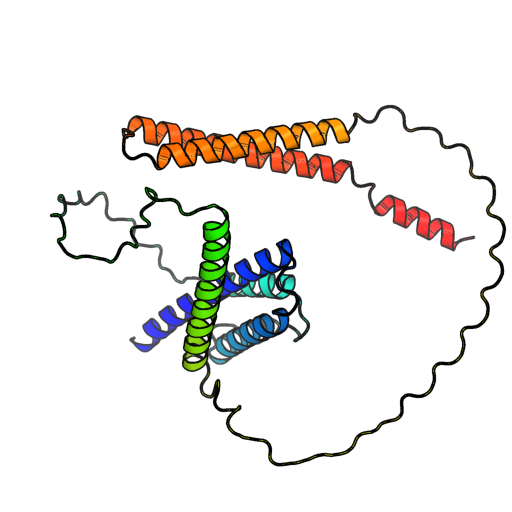5.716 1.00 87.94 268 ALA A C 1
ATOM 2097 O O . ALA A 1 268 ? 0.625 3.190 -26.443 1.00 87.94 268 ALA A O 1
ATOM 2098 N N . ALA A 1 269 ? 0.139 5.368 -26.203 1.00 86.44 269 ALA A N 1
ATOM 2099 C CA . ALA A 1 269 ? 0.264 5.710 -27.620 1.00 86.44 269 ALA A CA 1
ATOM 2100 C C . ALA A 1 269 ? 1.728 5.833 -28.092 1.00 86.44 269 ALA A C 1
ATOM 2102 O O . ALA A 1 269 ? 2.021 5.567 -29.258 1.00 86.44 269 ALA A O 1
ATOM 2103 N N . GLY A 1 270 ? 2.639 6.245 -27.203 1.00 79.81 270 GLY A N 1
ATOM 2104 C CA . GLY A 1 270 ? 4.059 6.452 -27.503 1.00 79.81 270 GLY A CA 1
ATOM 2105 C C . GLY A 1 270 ? 4.934 5.199 -27.403 1.00 79.81 270 GLY A C 1
ATOM 2106 O O . GLY A 1 270 ? 6.022 5.177 -27.981 1.00 79.81 270 GLY A O 1
ATOM 2107 N N . GLU A 1 271 ? 4.498 4.147 -26.703 1.00 76.81 271 GLU A N 1
ATOM 2108 C CA . GLU A 1 271 ? 5.230 2.881 -26.694 1.00 76.81 271 GLU A CA 1
ATOM 2109 C C . GLU A 1 271 ? 5.063 2.170 -28.048 1.00 76.81 271 GLU A C 1
ATOM 2111 O O . GLU A 1 271 ? 3.952 1.764 -28.401 1.00 76.81 271 GLU A O 1
ATOM 2116 N N . PRO A 1 272 ? 6.145 1.978 -28.834 1.00 64.19 272 PRO A N 1
ATOM 2117 C CA . PRO A 1 272 ? 6.063 1.200 -30.057 1.00 64.19 272 PRO A CA 1
ATOM 2118 C C . PRO A 1 272 ? 5.694 -0.223 -29.657 1.00 64.19 272 PRO A C 1
ATOM 2120 O O . PRO A 1 272 ? 6.529 -0.951 -29.113 1.00 64.19 272 PRO A O 1
ATOM 2123 N N . SER A 1 273 ? 4.427 -0.571 -29.893 1.00 63.84 273 SER A N 1
ATOM 2124 C CA . SER A 1 273 ? 3.816 -1.8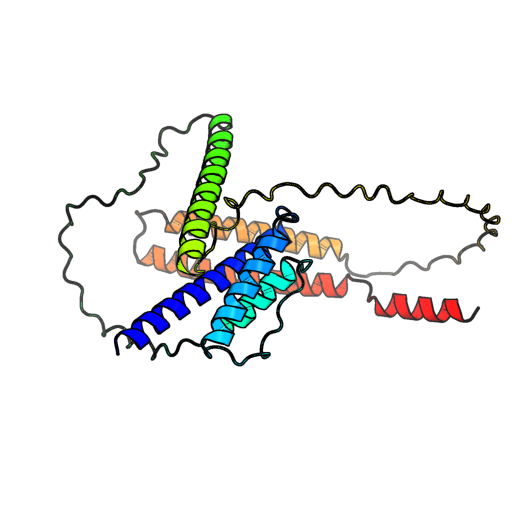40 -29.519 1.00 63.84 273 SER A CA 1
ATOM 2125 C C . SER A 1 273 ? 4.822 -2.976 -29.699 1.00 63.84 273 SER A C 1
ATOM 2127 O O . SER A 1 273 ? 5.291 -3.228 -30.812 1.00 63.84 273 SER A O 1
ATOM 2129 N N . GLN A 1 274 ? 5.197 -3.648 -28.604 1.00 60.41 274 GLN A N 1
ATOM 2130 C CA . GLN A 1 274 ? 6.128 -4.789 -28.618 1.00 60.41 274 GLN A CA 1
ATOM 2131 C C . GLN A 1 274 ? 5.701 -5.861 -29.636 1.00 60.41 274 GLN A C 1
ATOM 2133 O O . GLN A 1 274 ? 6.543 -6.542 -30.217 1.00 60.41 274 GLN A O 1
ATOM 2138 N N . GLN A 1 275 ? 4.412 -5.895 -29.975 1.00 58.25 275 GLN A N 1
ATOM 2139 C CA . GLN A 1 275 ? 3.826 -6.713 -31.029 1.00 58.25 275 GLN A CA 1
ATOM 2140 C C . GLN A 1 275 ? 4.429 -6.471 -32.430 1.00 58.25 275 GLN A C 1
ATOM 2142 O O . GLN A 1 275 ? 4.451 -7.382 -33.259 1.00 58.25 275 GLN A O 1
ATOM 2147 N N . ALA A 1 276 ? 4.954 -5.273 -32.714 1.00 62.47 276 ALA A N 1
ATOM 2148 C CA . ALA A 1 276 ? 5.697 -4.980 -33.942 1.00 62.47 276 ALA A CA 1
ATOM 2149 C C . ALA A 1 276 ? 7.143 -5.509 -33.898 1.00 62.47 276 ALA A C 1
ATOM 2151 O O . ALA A 1 276 ? 7.697 -5.874 -34.936 1.00 62.47 276 ALA A O 1
ATOM 2152 N N . LYS A 1 277 ? 7.750 -5.599 -32.705 1.00 65.44 277 LYS A N 1
ATOM 2153 C CA . LYS A 1 277 ? 9.090 -6.183 -32.526 1.00 65.44 277 LYS A CA 1
ATOM 2154 C C . LYS A 1 277 ? 9.062 -7.706 -32.654 1.00 65.44 277 LYS A C 1
ATOM 2156 O O . LYS A 1 277 ? 9.960 -8.260 -33.285 1.00 65.44 277 LYS A O 1
ATOM 2161 N N . ASP A 1 278 ? 8.018 -8.365 -32.157 1.00 71.62 278 ASP A N 1
ATOM 2162 C CA . ASP A 1 278 ? 7.902 -9.827 -32.248 1.00 71.62 278 ASP A CA 1
ATOM 2163 C C . ASP A 1 278 ? 7.693 -10.312 -33.691 1.00 71.62 278 ASP A C 1
ATOM 2165 O O . ASP A 1 278 ? 8.365 -11.245 -34.130 1.00 71.62 278 ASP A O 1
ATOM 2169 N N . LYS A 1 279 ? 6.897 -9.598 -34.502 1.00 71.56 279 LYS A N 1
ATOM 2170 C CA . LYS A 1 279 ? 6.724 -9.920 -35.936 1.00 71.56 279 LYS A CA 1
ATOM 2171 C C . LYS A 1 279 ? 8.021 -9.807 -36.751 1.00 71.56 279 LYS A C 1
ATOM 2173 O O . LYS A 1 279 ? 8.220 -10.554 -37.710 1.00 71.56 279 LYS A O 1
ATOM 2178 N N . ASN A 1 280 ? 8.920 -8.896 -36.375 1.00 67.06 280 ASN A N 1
ATOM 2179 C CA . ASN A 1 280 ? 10.226 -8.771 -37.030 1.00 67.06 280 ASN A CA 1
ATOM 2180 C C . ASN A 1 280 ? 11.176 -9.912 -36.615 1.00 67.06 280 ASN A C 1
ATOM 2182 O O . ASN A 1 280 ? 11.991 -10.374 -37.412 1.00 67.06 280 ASN A O 1
ATOM 2186 N N . LYS A 1 281 ? 11.028 -10.430 -35.391 1.00 72.81 281 LYS A N 1
ATOM 2187 C CA . LYS A 1 281 ? 11.844 -11.535 -34.874 1.00 72.81 281 LYS A CA 1
ATOM 2188 C C . LYS A 1 281 ? 11.517 -12.872 -35.546 1.00 72.81 281 LYS A C 1
ATOM 2190 O O . LYS A 1 281 ? 12.436 -13.625 -35.857 1.00 72.81 281 LYS A O 1
ATOM 2195 N N . ASP A 1 282 ? 10.241 -13.132 -35.832 1.00 72.25 282 ASP A N 1
ATOM 2196 C CA . ASP A 1 282 ? 9.828 -14.338 -36.565 1.00 72.25 282 ASP A CA 1
ATOM 2197 C C . ASP A 1 282 ? 10.229 -14.290 -38.044 1.00 72.25 282 ASP A C 1
ATOM 2199 O O . ASP A 1 282 ? 10.632 -15.303 -38.613 1.00 72.25 282 ASP A O 1
ATOM 2203 N N . THR A 1 283 ? 10.224 -13.102 -38.653 1.00 72.06 283 THR A N 1
ATOM 2204 C CA . THR A 1 283 ? 10.672 -12.931 -40.046 1.00 72.06 283 THR A CA 1
ATOM 2205 C C . THR A 1 283 ? 12.186 -13.157 -40.192 1.00 72.06 283 THR A C 1
ATOM 2207 O O . THR A 1 283 ? 12.630 -13.681 -41.209 1.00 72.06 283 THR A O 1
ATOM 2210 N N . GLN A 1 284 ? 12.986 -12.845 -39.164 1.00 67.44 284 GLN A N 1
ATOM 2211 C CA . GLN A 1 284 ? 14.437 -13.093 -39.159 1.00 67.44 284 GLN A CA 1
ATOM 2212 C C . GLN A 1 284 ? 14.836 -14.544 -38.842 1.00 67.44 284 GLN A C 1
ATOM 2214 O O . GLN A 1 284 ? 15.999 -14.892 -39.011 1.00 67.44 284 GLN A O 1
ATOM 2219 N N . ARG A 1 285 ? 13.911 -15.405 -38.397 1.00 71.94 285 ARG A N 1
ATOM 2220 C CA . ARG A 1 285 ? 14.192 -16.835 -38.158 1.00 71.94 285 ARG A CA 1
ATOM 2221 C C . ARG A 1 285 ? 14.003 -17.728 -39.388 1.00 71.94 285 ARG A C 1
ATOM 2223 O O . ARG A 1 285 ? 14.332 -18.908 -39.309 1.00 71.94 285 ARG A O 1
ATOM 2230 N N . LEU A 1 286 ? 13.461 -17.196 -40.486 1.00 69.00 286 LEU A N 1
ATOM 2231 C CA . LEU A 1 286 ? 13.188 -17.949 -41.718 1.00 69.00 286 LEU A CA 1
ATOM 2232 C C . LEU A 1 286 ? 14.213 -17.734 -42.848 1.00 69.00 286 LEU A C 1
ATOM 2234 O O . LEU A 1 286 ? 14.025 -18.289 -43.931 1.00 69.00 286 LEU A O 1
ATOM 2238 N N . VAL A 1 287 ? 15.272 -16.954 -42.613 1.00 63.41 287 VAL A N 1
ATOM 2239 C CA . VAL A 1 287 ? 16.373 -16.701 -43.565 1.00 63.41 287 VAL A CA 1
ATOM 2240 C C . VAL A 1 287 ? 17.656 -17.304 -43.015 1.00 63.41 287 VAL A C 1
ATOM 2242 O O . VAL A 1 287 ? 18.383 -17.937 -43.810 1.00 63.41 287 VAL A O 1
#

Radius of gyration: 29.63 Å; chains: 1; bounding box: 68×62×80 Å

Sequence (287 aa):
MQEQNDQAKEIRRIRHLLRETAQMAKEASLTGSLREGGRASVQQYNAVLEYLERTGIVVSGLFRPLPDEASFDEVGIASAQLAGYLIEDEAPAPPPPPHAVHPPQPPHPFGGKNVHVNIGNMPDLQELRGLGQKIREQVMEQVMRDRDHIMRQCIPGWGQAEDRAPEAHHHENEAHHPPHPPHPPQPPIPPQPPMPPHAGPANAPDTAEVAARIESEHRSISQQLHAVAEQLRRSDLNDAQRVELADQLGQLSQEQARLSQEWAEVRAAGEPSQQAKDKNKDTQRLV

Secondary structure (DSSP, 8-state):
-HHHHHHHHHHHHHHHHHHHHHHHHHHHHHH-TTGGGHHHHHHHHHHHHHHHHHTTSS-TTSSPPPPTT--HHHHHHHHHHHHHHS-------PPPPTT-------------------TTSPPPHHHHHHHHHHHHHHHHHHHHHHHHHHHHHHSTTTT-STTS------------PPPPPPPPPPPPPPPPPPPPP---------HHHHHHHHHHHHHHHHHHHHHHHHHHH-TT--HHHHHHHHHHHHHHHHHHHHHHHHHHHHHHHHS--HHHHHHHHHHTT--